Protein AF-A0A2D6UUM7-F1 (afdb_monomer_lite)

Structure (mmCIF, N/CA/C/O backbone):
data_AF-A0A2D6UUM7-F1
#
_entry.id   AF-A0A2D6UUM7-F1
#
loop_
_atom_site.group_PDB
_atom_site.id
_atom_site.type_symbol
_atom_site.label_atom_id
_atom_site.label_alt_id
_atom_site.label_comp_id
_atom_site.label_asym_id
_atom_site.label_entity_id
_atom_site.label_seq_id
_atom_site.pdbx_PDB_ins_code
_atom_site.Cartn_x
_atom_site.Cartn_y
_atom_site.Cartn_z
_atom_site.occupancy
_atom_site.B_iso_or_equiv
_atom_site.auth_seq_id
_atom_site.auth_comp_id
_atom_site.auth_asym_id
_atom_site.auth_atom_id
_atom_site.pdbx_PDB_model_num
ATOM 1 N N . MET A 1 1 ? 20.201 -18.602 -56.088 1.00 81.69 1 MET A N 1
ATOM 2 C CA . MET A 1 1 ? 20.843 -19.729 -55.383 1.00 81.69 1 MET A CA 1
ATOM 3 C C . MET A 1 1 ? 19.901 -20.112 -54.271 1.00 81.69 1 MET A C 1
ATOM 5 O O . MET A 1 1 ? 19.501 -19.220 -53.538 1.00 81.69 1 MET A O 1
ATOM 9 N N . GLU A 1 2 ? 19.516 -21.376 -54.200 1.00 86.25 2 GLU A N 1
ATOM 10 C CA . GLU A 1 2 ? 18.658 -21.884 -53.129 1.00 86.25 2 GLU A CA 1
ATOM 11 C C . GLU A 1 2 ? 19.538 -22.550 -52.071 1.00 86.25 2 GLU A C 1
ATOM 13 O O . GLU A 1 2 ? 20.510 -23.232 -52.410 1.00 86.25 2 GLU A O 1
ATOM 18 N N . PHE A 1 3 ? 19.230 -22.302 -50.801 1.00 87.19 3 PHE A N 1
ATOM 19 C CA . PHE A 1 3 ? 19.932 -22.890 -49.665 1.00 87.19 3 PHE A CA 1
ATOM 20 C C . PHE A 1 3 ? 19.052 -24.010 -49.100 1.00 87.19 3 PHE A C 1
ATOM 22 O O . PHE A 1 3 ? 17.996 -23.703 -48.555 1.00 87.19 3 PHE A O 1
ATOM 29 N N . PRO A 1 4 ? 19.431 -25.290 -49.264 1.00 86.88 4 PRO A N 1
ATOM 30 C CA . PRO A 1 4 ? 18.661 -26.394 -48.708 1.00 86.88 4 PRO A CA 1
ATOM 31 C C . PRO A 1 4 ? 18.831 -26.471 -47.189 1.00 86.88 4 PRO A C 1
ATOM 33 O O . PRO A 1 4 ? 19.855 -26.043 -46.647 1.00 86.88 4 PRO A O 1
ATOM 36 N N . ASP A 1 5 ? 17.865 -27.098 -46.523 1.00 84.69 5 ASP A N 1
ATOM 37 C CA . ASP A 1 5 ? 17.985 -27.433 -45.108 1.00 84.69 5 ASP A CA 1
ATOM 38 C C . ASP A 1 5 ? 19.167 -28.383 -44.860 1.00 84.69 5 ASP A C 1
ATOM 40 O O . ASP A 1 5 ? 19.434 -29.314 -45.626 1.00 84.69 5 ASP A O 1
ATOM 44 N N . GLY A 1 6 ? 19.868 -28.171 -43.746 1.00 85.31 6 GLY A N 1
ATOM 45 C CA . GLY A 1 6 ? 20.999 -28.997 -43.329 1.00 85.31 6 GLY A CA 1
ATOM 46 C C . GLY A 1 6 ? 22.360 -28.398 -43.687 1.00 85.31 6 GLY A C 1
ATOM 47 O O . GLY A 1 6 ? 22.589 -27.199 -43.549 1.00 85.31 6 GLY A O 1
ATOM 48 N N . VAL A 1 7 ? 23.318 -29.254 -44.056 1.00 85.06 7 VAL A N 1
ATOM 49 C CA . VAL A 1 7 ? 24.721 -28.854 -44.251 1.00 85.06 7 VAL A CA 1
ATOM 50 C C . VAL A 1 7 ? 25.008 -28.620 -45.733 1.00 85.06 7 VAL A C 1
ATOM 52 O O . VAL A 1 7 ? 25.018 -29.561 -46.524 1.00 85.06 7 VAL A O 1
ATOM 55 N N . LEU A 1 8 ? 25.312 -27.371 -46.097 1.00 86.44 8 LEU A N 1
ATOM 56 C CA . LEU A 1 8 ? 25.713 -26.982 -47.450 1.00 86.44 8 LEU A CA 1
ATOM 57 C C . LEU A 1 8 ? 27.231 -26.769 -47.544 1.00 86.44 8 LEU A C 1
ATOM 59 O O . LEU A 1 8 ? 27.792 -25.883 -46.902 1.00 86.44 8 LEU A O 1
ATOM 63 N N . GLY A 1 9 ? 27.896 -27.543 -48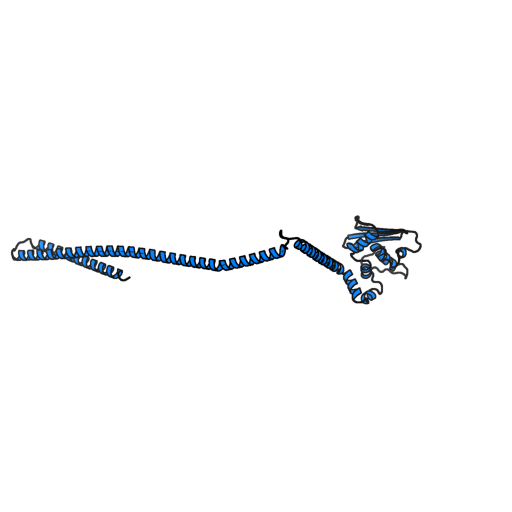.403 1.00 87.94 9 GLY A N 1
ATOM 64 C CA . GLY A 1 9 ? 29.301 -27.334 -48.754 1.00 87.94 9 GLY A CA 1
ATOM 65 C C . GLY A 1 9 ? 29.454 -26.488 -50.019 1.00 87.94 9 GLY A C 1
ATOM 66 O O . GLY A 1 9 ? 29.039 -26.911 -51.094 1.00 87.94 9 GLY A O 1
ATOM 67 N N . ILE A 1 10 ? 30.098 -25.322 -49.918 1.00 84.81 10 ILE A N 1
ATOM 68 C CA . ILE A 1 10 ? 30.418 -24.467 -51.074 1.00 84.81 10 ILE A CA 1
ATOM 69 C C . ILE A 1 10 ? 31.898 -24.645 -51.431 1.00 84.81 10 ILE A C 1
ATOM 71 O O . ILE A 1 10 ? 32.783 -24.161 -50.722 1.00 84.81 10 ILE A O 1
ATOM 75 N N . VAL A 1 11 ? 32.179 -25.334 -52.539 1.00 86.81 11 VAL A N 1
ATOM 76 C CA . VAL A 1 11 ? 33.541 -25.703 -52.963 1.00 86.81 11 VAL A CA 1
ATOM 77 C C . VAL A 1 11 ? 33.912 -24.999 -54.267 1.00 86.81 11 VAL A C 1
ATOM 79 O O . VAL A 1 11 ? 33.101 -24.860 -55.175 1.00 86.81 11 VAL A O 1
ATOM 82 N N . GLY A 1 12 ? 35.157 -24.539 -54.364 1.00 86.06 12 GLY A N 1
ATOM 83 C CA . GLY A 1 12 ? 35.688 -23.873 -55.552 1.00 86.06 12 GLY A CA 1
ATOM 84 C C . GLY A 1 12 ? 37.096 -23.342 -55.308 1.00 86.06 12 GLY A C 1
ATOM 85 O O . GLY A 1 12 ? 37.562 -23.314 -54.168 1.00 86.06 12 GLY A O 1
ATOM 86 N N . HIS A 1 13 ? 37.769 -22.874 -56.355 1.00 88.25 13 HIS A N 1
ATOM 87 C CA . HIS A 1 13 ? 39.112 -22.297 -56.250 1.00 88.25 13 HIS A CA 1
ATOM 88 C C . HIS A 1 13 ? 39.131 -21.026 -55.379 1.00 88.25 13 HIS A C 1
ATOM 90 O O . HIS A 1 13 ? 38.103 -20.370 -55.160 1.00 88.25 13 HIS A O 1
ATOM 96 N N . ASN A 1 14 ? 40.298 -20.668 -54.841 1.00 83.00 14 ASN A N 1
ATOM 97 C CA . ASN A 1 14 ? 40.477 -19.364 -54.199 1.00 83.00 14 ASN A CA 1
ATOM 98 C C . ASN A 1 14 ? 40.202 -18.256 -55.224 1.00 83.00 14 ASN A C 1
ATOM 100 O O . ASN A 1 14 ? 40.603 -18.369 -56.376 1.00 83.00 14 ASN A O 1
ATOM 104 N N . GLY A 1 15 ? 39.456 -17.225 -54.822 1.00 76.75 15 GLY A N 1
ATOM 105 C CA . GLY A 1 15 ? 39.008 -16.170 -55.738 1.00 76.75 15 GLY A CA 1
ATOM 106 C C . GLY A 1 15 ? 37.733 -16.484 -56.534 1.00 76.75 15 GLY A C 1
ATOM 107 O O . GLY A 1 15 ? 37.213 -15.589 -57.182 1.00 76.75 15 GLY A O 1
ATOM 108 N N . ALA A 1 16 ? 37.150 -17.686 -56.427 1.00 83.06 16 ALA A N 1
ATOM 109 C CA . ALA A 1 16 ? 35.894 -18.036 -57.113 1.00 83.06 16 ALA A CA 1
ATOM 110 C C . ALA A 1 16 ? 34.624 -17.357 -56.540 1.00 83.06 16 ALA A C 1
ATOM 112 O O . ALA A 1 16 ? 33.515 -17.756 -56.873 1.00 83.06 16 ALA A O 1
ATOM 113 N N . GLY A 1 17 ? 34.761 -16.383 -55.632 1.00 80.56 17 GLY A N 1
ATOM 114 C CA . GLY A 1 17 ? 33.626 -15.638 -55.066 1.00 80.56 17 GLY A CA 1
ATOM 115 C C . GLY A 1 17 ? 32.922 -16.276 -53.860 1.00 80.56 17 GLY A C 1
ATOM 116 O O . GLY A 1 17 ? 31.913 -15.749 -53.409 1.00 80.56 17 GLY A O 1
ATOM 117 N N . LYS A 1 18 ? 33.448 -17.365 -53.280 1.00 84.31 18 LYS A N 1
ATOM 118 C CA . LYS A 1 18 ? 32.838 -18.034 -52.105 1.00 84.31 18 LYS A CA 1
ATOM 119 C C . LYS A 1 18 ? 32.650 -17.096 -50.904 1.00 84.31 18 LYS A C 1
ATOM 121 O O . LYS A 1 18 ? 31.578 -17.050 -50.317 1.00 84.31 18 LYS A O 1
ATOM 126 N N . SER A 1 19 ? 33.685 -16.327 -50.559 1.00 78.69 19 SER A N 1
ATOM 127 C CA . SER A 1 19 ? 33.598 -15.324 -49.490 1.00 78.69 19 SER A CA 1
ATOM 128 C C . SER A 1 19 ? 32.717 -14.143 -49.898 1.00 78.69 19 SER A C 1
ATOM 130 O O . SER A 1 19 ? 31.960 -13.642 -49.077 1.00 78.69 19 SER A O 1
ATOM 132 N N . SER A 1 20 ? 32.758 -13.751 -51.175 1.00 82.06 20 SER A N 1
ATOM 133 C CA . SER A 1 20 ? 31.941 -12.664 -51.724 1.00 82.06 20 SER A CA 1
ATOM 134 C C . SER A 1 20 ? 30.444 -12.971 -51.662 1.00 82.06 20 SER A C 1
ATOM 136 O O . SER A 1 20 ? 29.655 -12.071 -51.408 1.00 82.06 20 SER A O 1
ATOM 138 N N . LEU A 1 21 ? 30.043 -14.238 -51.822 1.00 84.94 21 LEU A N 1
ATOM 139 C CA . LEU A 1 21 ? 28.658 -14.676 -51.627 1.00 84.94 21 LEU A CA 1
ATOM 140 C C . LEU A 1 21 ? 28.179 -14.398 -50.194 1.00 84.94 21 LEU A C 1
ATOM 142 O O . LEU A 1 21 ? 27.096 -13.855 -49.998 1.00 84.94 21 LEU A O 1
ATOM 146 N N . LEU A 1 22 ? 28.994 -14.744 -49.196 1.00 81.94 22 LEU A N 1
ATOM 147 C CA . LEU A 1 22 ? 28.667 -14.514 -47.788 1.00 81.94 22 LEU A CA 1
ATOM 148 C C . LEU A 1 22 ? 28.643 -13.016 -47.445 1.00 81.94 22 LEU A C 1
ATOM 150 O O . LEU A 1 22 ? 27.749 -12.544 -46.743 1.00 81.94 22 LEU A O 1
ATOM 154 N N . GLU A 1 23 ? 29.587 -12.254 -47.994 1.00 80.94 23 GLU A N 1
ATOM 155 C CA . GLU A 1 23 ? 29.635 -10.796 -47.851 1.00 80.94 23 GLU A CA 1
ATOM 156 C C . GLU A 1 23 ? 28.427 -10.113 -48.518 1.00 80.94 23 GLU A C 1
ATOM 158 O O . GLU A 1 23 ? 27.897 -9.149 -47.966 1.00 80.94 23 GLU A O 1
ATOM 163 N N . ALA A 1 24 ? 27.923 -10.641 -49.638 1.00 86.88 24 ALA A N 1
ATOM 164 C CA . ALA A 1 24 ? 26.720 -10.137 -50.301 1.00 86.88 24 ALA A CA 1
ATOM 165 C C . ALA A 1 24 ? 25.461 -10.296 -49.432 1.00 86.88 24 ALA A C 1
ATOM 167 O O . ALA A 1 24 ? 24.640 -9.378 -49.378 1.00 86.88 24 ALA A O 1
ATOM 168 N N . VAL A 1 25 ? 25.328 -11.414 -48.704 1.00 89.00 25 VAL A N 1
ATOM 169 C CA . VAL A 1 25 ? 24.227 -11.625 -47.742 1.00 89.00 25 VAL A CA 1
ATOM 170 C C . VAL A 1 25 ? 24.293 -10.588 -46.619 1.00 89.00 25 VAL A C 1
ATOM 172 O O . VAL A 1 25 ? 23.302 -9.918 -46.325 1.00 89.00 25 VAL A O 1
ATOM 175 N N . ALA A 1 26 ? 25.473 -10.404 -46.022 1.00 86.62 26 ALA A N 1
ATOM 176 C CA . ALA A 1 26 ? 25.662 -9.424 -44.957 1.00 86.62 26 ALA A CA 1
ATOM 177 C C . ALA A 1 26 ? 25.402 -7.985 -45.434 1.00 86.62 26 ALA A C 1
ATOM 179 O O . ALA A 1 26 ? 24.780 -7.194 -44.722 1.00 86.62 26 ALA A O 1
ATOM 180 N N . TRP A 1 27 ? 25.834 -7.655 -46.655 1.00 88.75 27 TRP A N 1
ATOM 181 C CA . TRP A 1 27 ? 25.589 -6.359 -47.281 1.00 88.75 27 TRP A CA 1
ATOM 182 C C . TRP A 1 27 ? 24.111 -6.107 -47.562 1.00 88.75 27 TRP A C 1
ATOM 184 O O . TRP A 1 27 ? 23.634 -4.997 -47.328 1.00 88.75 27 TRP A O 1
ATOM 194 N N . ALA A 1 28 ? 23.363 -7.110 -48.016 1.00 91.56 28 ALA A N 1
ATOM 195 C CA . ALA A 1 28 ? 21.928 -6.958 -48.211 1.00 91.56 28 ALA A CA 1
ATOM 196 C C . ALA A 1 28 ? 21.239 -6.580 -46.886 1.00 91.56 28 ALA A C 1
ATOM 198 O O . ALA A 1 28 ? 20.529 -5.572 -46.831 1.00 91.56 28 ALA A O 1
ATOM 199 N N . LEU A 1 29 ? 21.552 -7.300 -45.803 1.00 91.44 29 LEU A N 1
ATOM 200 C CA . LEU A 1 29 ? 20.983 -7.076 -44.470 1.00 91.44 29 LEU A CA 1
ATOM 201 C C . LEU A 1 29 ? 21.379 -5.716 -43.865 1.00 91.44 29 LEU A C 1
ATOM 203 O O . LEU A 1 29 ? 20.508 -4.938 -43.485 1.00 91.44 29 LEU A O 1
ATOM 207 N N . TYR A 1 30 ? 22.675 -5.397 -43.811 1.00 88.81 30 TYR A N 1
ATOM 208 C CA . TYR A 1 30 ? 23.185 -4.261 -43.025 1.00 88.81 30 TYR A CA 1
ATOM 209 C C . TYR A 1 30 ? 23.720 -3.087 -43.851 1.00 88.81 30 TYR A C 1
ATOM 211 O O . TYR A 1 30 ? 23.912 -1.998 -43.315 1.00 88.81 30 TYR A O 1
ATOM 219 N N . GLY A 1 31 ? 23.958 -3.260 -45.151 1.00 85.88 31 GLY A N 1
ATOM 220 C CA . GLY A 1 31 ? 24.490 -2.213 -46.024 1.00 85.88 31 GLY A CA 1
ATOM 221 C C . GLY A 1 31 ? 25.978 -1.929 -45.815 1.00 85.88 31 GLY A C 1
ATOM 222 O O . GLY A 1 31 ? 26.771 -2.828 -45.552 1.00 85.88 31 GLY A O 1
ATOM 223 N N . THR A 1 32 ? 26.380 -0.663 -45.959 1.00 73.81 32 THR A N 1
ATOM 224 C CA . THR A 1 32 ? 27.786 -0.214 -45.926 1.00 73.81 32 THR A CA 1
ATOM 225 C C . THR A 1 32 ? 28.601 -0.672 -44.707 1.00 73.81 32 THR A C 1
ATOM 227 O O . THR A 1 32 ? 29.761 -1.026 -44.908 1.00 73.81 32 THR A O 1
ATOM 230 N N . PRO A 1 33 ? 28.053 -0.735 -43.473 1.00 66.19 33 PRO A N 1
ATOM 231 C CA . PRO A 1 33 ? 28.760 -1.307 -42.324 1.00 66.19 33 PRO A CA 1
ATOM 232 C C . PRO A 1 33 ? 29.264 -2.739 -42.542 1.00 66.19 33 PRO A C 1
ATOM 234 O O . PRO A 1 33 ? 30.240 -3.131 -41.907 1.00 66.19 33 PRO A O 1
ATOM 237 N N . ALA A 1 34 ? 28.633 -3.499 -43.446 1.00 58.00 34 ALA A N 1
ATOM 238 C CA . ALA A 1 34 ? 29.003 -4.873 -43.751 1.00 58.00 34 ALA A CA 1
ATOM 239 C C . ALA A 1 34 ? 30.180 -5.032 -44.724 1.00 58.00 34 ALA A C 1
ATOM 241 O O . ALA A 1 34 ? 30.658 -6.144 -44.942 1.00 58.00 34 ALA A O 1
ATOM 242 N N . VAL A 1 35 ? 30.674 -3.935 -45.304 1.00 60.44 35 VAL A N 1
ATOM 243 C CA . VAL A 1 35 ? 31.736 -3.963 -46.315 1.00 60.44 35 VAL A CA 1
ATOM 244 C C . VAL A 1 35 ? 33.025 -3.388 -45.724 1.00 60.44 35 VAL A C 1
ATOM 246 O O . VAL A 1 35 ? 33.030 -2.305 -45.144 1.00 60.44 35 VAL A O 1
ATOM 249 N N . ARG A 1 36 ? 34.145 -4.114 -45.852 1.00 54.06 36 ARG A N 1
ATOM 250 C CA . ARG A 1 36 ? 35.442 -3.743 -45.232 1.00 54.06 36 ARG A CA 1
ATOM 251 C C . ARG A 1 36 ? 36.068 -2.469 -45.818 1.00 54.06 36 ARG A C 1
ATOM 253 O O . ARG A 1 36 ? 36.884 -1.832 -45.161 1.00 54.06 36 ARG A O 1
ATOM 260 N N . THR A 1 37 ? 35.681 -2.108 -47.033 1.00 48.81 37 THR A N 1
ATOM 261 C CA . THR A 1 37 ? 36.036 -0.897 -47.788 1.00 48.81 37 THR A CA 1
ATOM 262 C C . THR A 1 37 ? 34.789 -0.485 -48.575 1.00 48.81 37 THR A C 1
ATOM 264 O O . THR A 1 37 ? 33.922 -1.329 -48.746 1.00 48.81 37 THR A O 1
ATOM 267 N N . ARG A 1 38 ? 34.643 0.789 -48.975 1.00 52.47 38 ARG A N 1
ATOM 268 C CA . ARG A 1 38 ? 33.431 1.404 -49.587 1.00 52.47 38 ARG A CA 1
ATOM 269 C C . ARG A 1 38 ? 32.563 0.434 -50.412 1.00 52.47 38 ARG A C 1
ATOM 271 O O . ARG A 1 38 ? 33.104 -0.438 -51.076 1.00 52.47 38 ARG A O 1
ATOM 278 N N . ALA A 1 39 ? 31.243 0.659 -50.440 1.00 51.81 39 ALA A N 1
ATOM 279 C CA . ALA A 1 39 ? 30.215 -0.154 -51.125 1.00 51.81 39 ALA A CA 1
ATOM 280 C C . ALA A 1 39 ? 30.575 -0.676 -52.543 1.00 51.81 39 ALA A C 1
ATOM 282 O O . ALA A 1 39 ? 30.030 -1.686 -52.978 1.00 51.81 39 ALA A O 1
ATOM 283 N N . GLU A 1 40 ? 31.539 -0.051 -53.218 1.00 53.75 40 GLU A N 1
ATOM 284 C CA . GLU A 1 40 ? 32.262 -0.542 -54.399 1.00 53.75 40 GLU A CA 1
ATOM 285 C C . GLU A 1 40 ? 32.823 -1.975 -54.279 1.00 53.75 40 GLU A C 1
ATOM 287 O O . GLU A 1 40 ? 32.905 -2.655 -55.291 1.00 53.75 40 GLU A O 1
ATOM 292 N N . ALA A 1 41 ? 33.183 -2.472 -53.087 1.00 57.44 41 ALA A N 1
ATOM 293 C CA . ALA A 1 41 ? 33.804 -3.797 -52.943 1.00 57.44 41 ALA A CA 1
ATOM 294 C C . ALA A 1 41 ? 32.833 -4.985 -53.113 1.00 57.44 41 ALA A C 1
ATOM 296 O O . ALA A 1 41 ? 33.287 -6.107 -53.322 1.00 57.44 41 ALA A O 1
ATOM 297 N N . VAL A 1 42 ? 31.51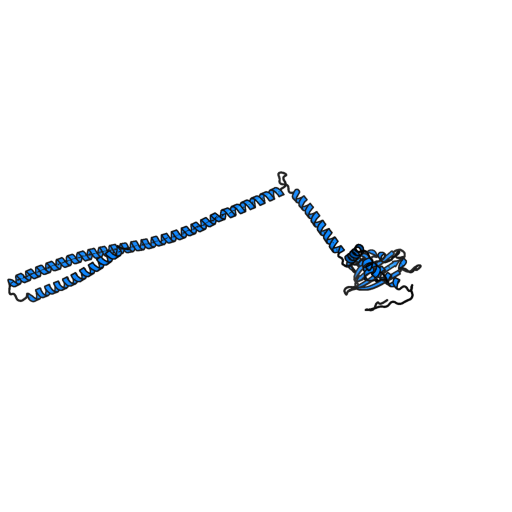5 -4.754 -53.034 1.00 65.88 42 VAL A N 1
ATOM 298 C CA . VAL A 1 42 ? 30.493 -5.778 -53.342 1.00 65.88 42 VAL A CA 1
ATOM 299 C C . VAL A 1 42 ? 30.183 -5.806 -54.843 1.00 65.88 42 VAL A C 1
ATOM 301 O O . VAL A 1 42 ? 29.830 -6.852 -55.386 1.00 65.88 42 VAL A O 1
ATOM 304 N N . ALA A 1 43 ? 30.347 -4.674 -55.534 1.00 67.38 43 ALA A N 1
ATOM 305 C CA . ALA A 1 43 ? 30.191 -4.594 -56.978 1.00 67.38 43 ALA A CA 1
ATOM 306 C C . ALA A 1 43 ? 31.438 -5.126 -57.700 1.00 67.38 43 ALA A C 1
ATOM 308 O O . ALA A 1 43 ? 32.573 -4.960 -57.255 1.00 67.38 43 ALA A O 1
ATOM 309 N N . THR A 1 44 ? 31.242 -5.744 -58.864 1.00 73.12 44 THR A N 1
ATOM 310 C CA . THR A 1 44 ? 32.363 -6.096 -59.739 1.00 73.12 44 THR A CA 1
ATOM 311 C C . THR A 1 44 ? 33.019 -4.818 -60.262 1.00 73.12 44 THR A C 1
ATOM 313 O O . THR A 1 44 ? 32.359 -3.977 -60.871 1.00 73.12 44 THR A O 1
ATOM 316 N N . ILE A 1 45 ? 34.326 -4.670 -60.032 1.00 68.19 45 ILE A N 1
ATOM 317 C CA . ILE A 1 45 ? 35.099 -3.507 -60.483 1.00 68.19 45 ILE A CA 1
ATOM 318 C C . ILE A 1 45 ? 34.973 -3.377 -62.009 1.00 68.19 45 ILE A C 1
ATOM 320 O O . ILE A 1 45 ? 35.293 -4.312 -62.739 1.00 68.19 45 ILE A O 1
ATOM 324 N N . GLY A 1 46 ? 34.518 -2.212 -62.482 1.00 64.12 46 GLY A N 1
ATOM 325 C CA . GLY A 1 46 ? 34.342 -1.920 -63.910 1.00 64.12 46 GLY A CA 1
ATOM 326 C C . GLY A 1 46 ? 32.971 -2.286 -64.491 1.00 64.12 46 GLY A C 1
ATOM 327 O O . GLY A 1 46 ? 32.753 -2.054 -65.678 1.00 64.12 46 GLY A O 1
ATOM 328 N N . ALA A 1 47 ? 32.040 -2.816 -63.690 1.00 72.81 47 ALA A N 1
ATOM 329 C CA . ALA A 1 47 ? 30.662 -3.026 -64.127 1.00 72.81 47 ALA A CA 1
ATOM 330 C C . ALA A 1 47 ? 29.878 -1.700 -64.181 1.00 72.81 47 ALA A C 1
ATOM 332 O O . ALA A 1 47 ? 29.905 -0.912 -63.235 1.00 72.81 47 ALA A O 1
ATOM 333 N N . SER A 1 48 ? 29.164 -1.466 -65.286 1.00 69.50 48 SER A N 1
ATOM 334 C CA . SER A 1 48 ? 28.239 -0.333 -65.456 1.00 69.50 48 SER A CA 1
ATOM 335 C C . SER A 1 48 ? 26.839 -0.609 -64.906 1.00 69.50 48 SER A C 1
ATOM 337 O O . SER A 1 48 ? 26.094 0.329 -64.617 1.00 69.50 48 SER A O 1
ATOM 339 N N . ASP A 1 49 ? 26.480 -1.886 -64.778 1.00 81.56 49 ASP A N 1
ATOM 340 C CA . ASP A 1 49 ? 25.143 -2.306 -64.377 1.00 81.56 49 ASP A CA 1
ATOM 341 C C . ASP A 1 49 ? 24.958 -2.240 -62.851 1.00 81.56 49 ASP A C 1
ATOM 343 O O . ASP A 1 49 ? 25.911 -2.457 -62.095 1.00 81.56 49 ASP A O 1
ATOM 347 N N . PRO A 1 50 ? 23.732 -1.969 -62.361 1.00 83.50 50 PRO A N 1
ATOM 348 C CA . PRO A 1 50 ? 23.452 -1.973 -60.931 1.00 83.50 50 PRO A CA 1
ATOM 349 C C . PRO A 1 50 ? 23.738 -3.333 -60.285 1.00 83.50 50 PRO A C 1
ATOM 351 O O . PRO A 1 50 ? 23.272 -4.370 -60.759 1.00 83.50 50 PRO A O 1
ATOM 354 N N . CYS A 1 51 ? 24.420 -3.327 -59.139 1.00 87.50 51 CYS A N 1
ATOM 355 C CA . CYS A 1 51 ? 24.573 -4.524 -58.318 1.00 87.50 51 CYS A CA 1
ATOM 356 C C . CYS A 1 51 ? 23.301 -4.726 -57.486 1.00 87.50 51 CYS A C 1
ATOM 358 O O . CYS A 1 51 ? 22.843 -3.810 -56.802 1.00 87.50 51 CYS A O 1
ATOM 360 N N . ARG A 1 52 ? 22.709 -5.919 -57.554 1.00 90.94 52 ARG A N 1
ATOM 361 C CA . ARG A 1 52 ? 21.458 -6.261 -56.872 1.00 90.94 52 ARG A CA 1
ATOM 362 C C . ARG A 1 52 ? 21.648 -7.530 -56.062 1.00 90.94 52 ARG A C 1
ATOM 364 O O . ARG A 1 52 ? 22.090 -8.542 -56.600 1.00 90.94 52 ARG A O 1
ATOM 371 N N . VAL A 1 53 ? 21.241 -7.488 -54.798 1.00 93.06 53 VAL A N 1
ATOM 372 C CA . VAL A 1 53 ? 21.141 -8.674 -53.945 1.00 93.06 53 VAL A CA 1
ATOM 373 C C . VAL A 1 53 ? 19.715 -8.765 -53.424 1.00 93.06 53 VAL A C 1
ATOM 375 O O . VAL A 1 53 ? 19.218 -7.826 -52.804 1.00 93.06 53 VAL A O 1
ATOM 378 N N . ARG A 1 54 ? 19.066 -9.898 -53.694 1.00 95.31 54 ARG A N 1
ATOM 379 C CA . ARG A 1 54 ? 17.749 -10.246 -53.162 1.00 95.31 54 ARG A CA 1
ATOM 380 C C . ARG A 1 54 ? 17.895 -11.476 -52.277 1.00 95.31 54 ARG A C 1
ATOM 382 O O . ARG A 1 54 ? 18.459 -12.478 -52.715 1.00 95.31 54 ARG A O 1
ATOM 389 N N . LEU A 1 55 ? 17.403 -11.371 -51.052 1.00 94.94 55 LEU A N 1
ATOM 390 C CA . LEU A 1 55 ? 17.334 -12.441 -50.073 1.00 94.94 55 LEU A CA 1
ATOM 391 C C . LEU A 1 55 ? 15.870 -12.766 -49.807 1.00 94.94 55 LEU A C 1
ATOM 393 O O . LEU A 1 55 ? 15.067 -11.863 -49.579 1.00 94.94 55 LEU A O 1
ATOM 397 N N . GLU A 1 56 ? 15.556 -14.050 -49.798 1.00 94.81 56 GLU A N 1
ATOM 398 C CA . GLU A 1 56 ? 14.297 -14.578 -49.286 1.00 94.81 56 GLU A CA 1
ATOM 399 C C . GLU A 1 56 ? 14.661 -15.548 -48.164 1.00 94.81 56 GLU A C 1
ATOM 401 O O . GLU A 1 56 ? 15.530 -16.403 -48.351 1.00 94.81 56 GLU A O 1
ATOM 406 N N . PHE A 1 57 ? 14.112 -15.332 -46.970 1.00 92.56 57 PHE A N 1
ATOM 407 C CA . PHE A 1 57 ? 14.479 -16.090 -45.775 1.00 92.56 57 PHE A CA 1
ATOM 408 C C . PHE A 1 57 ? 13.321 -16.173 -44.786 1.00 92.56 57 PHE A C 1
ATOM 410 O O . PHE A 1 57 ? 12.499 -15.260 -44.701 1.00 92.56 57 PHE A O 1
ATOM 417 N N . ASP A 1 58 ? 13.319 -17.237 -43.989 1.00 90.94 58 ASP A N 1
ATOM 418 C CA . ASP A 1 58 ? 12.355 -17.434 -42.914 1.00 90.94 58 ASP A CA 1
ATOM 419 C C . ASP A 1 58 ? 12.955 -17.041 -41.562 1.00 90.94 58 ASP A C 1
ATOM 421 O O . ASP A 1 58 ? 14.084 -17.407 -41.221 1.00 90.94 58 ASP A O 1
ATOM 425 N N . LEU A 1 59 ? 12.187 -16.307 -40.758 1.00 89.44 59 LEU A N 1
ATOM 426 C CA . LEU A 1 59 ? 12.565 -15.940 -39.398 1.00 89.44 59 LEU A CA 1
ATOM 427 C C . LEU A 1 59 ? 11.349 -16.024 -38.477 1.00 89.44 59 LEU A C 1
ATOM 429 O O . LEU A 1 59 ? 10.337 -15.370 -38.701 1.00 89.44 59 LEU A O 1
ATOM 433 N N . GLY A 1 60 ? 11.443 -16.832 -37.418 1.00 85.88 60 GLY A N 1
ATOM 434 C CA . GLY A 1 60 ? 10.348 -16.978 -36.452 1.00 85.88 60 GLY A CA 1
ATOM 435 C C . GLY A 1 60 ? 9.058 -17.567 -37.042 1.00 85.88 60 GLY A C 1
ATOM 436 O O . GLY A 1 60 ? 7.991 -17.345 -36.481 1.00 85.88 60 GLY A O 1
ATOM 437 N N . GLY A 1 61 ? 9.154 -18.304 -38.155 1.00 88.00 61 GLY A N 1
ATOM 438 C CA . GLY A 1 61 ? 8.005 -18.864 -38.875 1.00 88.00 61 GLY A CA 1
ATOM 439 C C . GLY A 1 61 ? 7.352 -17.911 -39.883 1.00 88.00 61 GLY A C 1
ATOM 440 O O . GLY A 1 61 ? 6.336 -18.274 -40.467 1.00 88.00 61 GLY A O 1
ATOM 441 N N . GLU A 1 62 ? 7.913 -16.719 -40.098 1.00 91.81 62 GLU A N 1
ATOM 442 C CA . GLU A 1 62 ? 7.450 -15.761 -41.106 1.00 91.81 62 GLU A CA 1
ATOM 443 C C . GLU A 1 62 ? 8.461 -15.644 -42.256 1.00 91.81 62 GLU A C 1
ATOM 445 O O . GLU A 1 62 ? 9.670 -15.628 -42.016 1.00 91.81 62 GLU A O 1
ATOM 450 N N . ALA A 1 63 ? 7.958 -15.515 -43.488 1.00 94.00 63 ALA A N 1
ATOM 451 C CA . ALA A 1 63 ? 8.770 -15.365 -44.694 1.00 94.00 63 ALA A CA 1
ATOM 452 C C . ALA A 1 63 ? 9.032 -13.886 -45.013 1.00 94.00 63 ALA A C 1
ATOM 454 O O . ALA A 1 63 ? 8.101 -13.079 -45.135 1.00 94.00 63 ALA A O 1
ATOM 455 N N . PHE A 1 64 ? 10.303 -13.543 -45.205 1.00 96.56 64 PHE A N 1
ATOM 456 C CA . PHE A 1 64 ? 10.765 -12.195 -45.512 1.00 96.56 64 PHE A CA 1
ATOM 457 C C . PHE A 1 64 ? 11.438 -12.137 -46.878 1.00 96.56 64 PHE A C 1
ATOM 459 O O . PHE A 1 64 ? 12.166 -13.048 -47.274 1.00 96.56 64 PHE A O 1
ATOM 466 N N . ARG A 1 65 ? 11.254 -11.010 -47.568 1.00 97.38 65 ARG A N 1
ATOM 467 C CA . ARG A 1 65 ? 12.001 -10.641 -48.770 1.00 97.38 65 ARG A CA 1
ATOM 468 C C . ARG A 1 65 ? 12.737 -9.340 -48.509 1.00 97.38 65 ARG A C 1
ATOM 470 O O . ARG A 1 65 ? 12.116 -8.327 -48.205 1.00 97.38 65 ARG A O 1
ATOM 477 N N . LEU A 1 66 ? 14.052 -9.353 -48.682 1.00 97.25 66 LEU A N 1
ATOM 478 C CA . LEU A 1 66 ? 14.877 -8.154 -48.653 1.00 97.25 66 LEU A CA 1
ATOM 479 C C . LEU A 1 66 ? 15.573 -7.988 -49.995 1.00 97.25 66 LEU A C 1
ATOM 481 O O . LEU A 1 66 ? 16.213 -8.911 -50.494 1.00 97.25 66 LEU A O 1
ATOM 485 N N . GLU A 1 67 ? 15.510 -6.792 -50.561 1.00 96.38 67 GLU A N 1
ATOM 486 C CA . GLU A 1 67 ? 16.235 -6.452 -51.776 1.00 96.38 67 GLU A CA 1
ATOM 487 C C . GLU A 1 67 ? 17.033 -5.171 -51.581 1.00 96.38 67 GLU A C 1
ATOM 489 O O . GLU A 1 67 ? 16.500 -4.162 -51.131 1.00 96.38 67 GLU A O 1
ATOM 494 N N . ARG A 1 68 ? 18.318 -5.200 -51.944 1.00 94.56 68 ARG A N 1
ATOM 495 C CA . ARG A 1 68 ? 19.194 -4.026 -51.942 1.00 94.56 68 ARG A CA 1
ATOM 496 C C . ARG A 1 68 ? 19.833 -3.858 -53.315 1.00 94.56 68 ARG A C 1
ATOM 498 O O . ARG A 1 68 ? 20.384 -4.808 -53.877 1.00 94.56 68 ARG A O 1
ATOM 505 N N . VAL A 1 69 ? 19.766 -2.641 -53.851 1.00 92.44 69 VAL A N 1
ATOM 506 C CA . VAL A 1 69 ? 20.293 -2.290 -55.175 1.00 92.44 69 VAL A CA 1
ATOM 507 C C . VAL A 1 69 ? 21.285 -1.143 -55.043 1.00 92.44 69 VAL A C 1
ATOM 509 O O . VAL A 1 69 ? 20.939 -0.047 -54.604 1.00 92.44 69 VAL A O 1
ATOM 512 N N . LEU A 1 70 ? 22.521 -1.389 -55.463 1.00 88.12 70 LEU A N 1
ATOM 513 C CA . LEU A 1 70 ? 23.578 -0.397 -55.581 1.00 88.12 70 LEU A CA 1
ATOM 514 C C . LEU A 1 70 ? 23.630 0.117 -57.021 1.00 88.12 70 LEU A C 1
ATOM 516 O O . LEU A 1 70 ? 23.911 -0.634 -57.955 1.00 88.12 70 LEU A O 1
ATOM 520 N N . LYS A 1 71 ? 23.372 1.412 -57.188 1.00 85.38 71 LYS A N 1
ATOM 521 C CA . LYS A 1 71 ? 23.550 2.166 -58.435 1.00 85.38 71 LYS A CA 1
ATOM 522 C C . LYS A 1 71 ? 24.740 3.125 -58.277 1.00 85.38 71 LYS A C 1
ATOM 524 O O . LYS A 1 71 ? 25.070 3.471 -57.142 1.00 85.38 71 LYS A O 1
ATOM 529 N N . PRO A 1 72 ? 25.334 3.631 -59.375 1.00 77.88 72 PRO A N 1
ATOM 530 C CA . PRO A 1 72 ? 26.500 4.521 -59.311 1.00 77.88 72 PRO A CA 1
ATOM 531 C C . PRO A 1 72 ? 26.346 5.745 -58.392 1.00 77.88 72 PRO A C 1
ATOM 533 O O . PRO A 1 72 ? 27.322 6.194 -57.803 1.00 77.88 72 PRO A O 1
ATOM 536 N N . SER A 1 73 ? 25.129 6.277 -58.247 1.00 78.94 73 SER A N 1
ATOM 537 C CA . SER A 1 73 ? 24.841 7.486 -57.463 1.00 78.94 73 SER A CA 1
ATOM 538 C C . SER A 1 73 ? 23.959 7.261 -56.230 1.00 78.94 73 SER A C 1
ATOM 540 O O . SER A 1 73 ? 23.697 8.210 -55.494 1.00 78.94 73 SER A O 1
ATOM 542 N N . SER A 1 74 ? 23.469 6.041 -55.985 1.00 85.44 74 SER A N 1
ATOM 543 C CA . SER A 1 74 ? 22.494 5.787 -54.915 1.00 85.44 74 SER A CA 1
ATOM 544 C C . SER A 1 74 ? 22.419 4.315 -54.525 1.00 85.44 74 SER A C 1
ATOM 546 O O . SER A 1 74 ? 22.569 3.441 -55.375 1.00 85.44 74 SER A O 1
ATOM 548 N N . THR A 1 75 ? 22.065 4.034 -53.273 1.00 88.50 75 THR A N 1
ATOM 549 C CA . THR A 1 75 ? 21.661 2.690 -52.832 1.00 88.50 75 THR A CA 1
ATOM 550 C C . THR A 1 75 ? 20.192 2.716 -52.429 1.00 88.50 75 THR A C 1
ATOM 552 O O . THR A 1 75 ? 19.803 3.568 -51.633 1.00 88.50 75 THR A O 1
ATOM 555 N N . THR A 1 76 ? 19.391 1.789 -52.947 1.00 93.19 76 THR A N 1
ATOM 556 C CA . THR A 1 76 ? 18.001 1.573 -52.519 1.00 93.19 76 THR A CA 1
ATOM 557 C C . THR A 1 76 ? 17.885 0.236 -51.799 1.00 93.19 76 THR A C 1
ATOM 559 O O . THR A 1 76 ? 18.668 -0.681 -52.062 1.00 93.19 76 THR A O 1
ATOM 562 N N . ALA A 1 77 ? 16.939 0.130 -50.869 1.00 95.94 77 ALA A N 1
ATOM 563 C CA . ALA A 1 77 ? 16.639 -1.118 -50.184 1.00 95.94 77 ALA A CA 1
ATOM 564 C C . ALA A 1 77 ? 15.152 -1.198 -49.840 1.00 95.94 77 ALA A C 1
ATOM 566 O O . ALA A 1 77 ? 14.559 -0.181 -49.488 1.00 95.94 77 ALA A O 1
ATOM 567 N N . GLU A 1 78 ? 14.599 -2.401 -49.892 1.00 97.56 78 GLU A N 1
ATOM 568 C CA . GLU A 1 78 ? 13.225 -2.720 -49.507 1.00 97.56 78 GLU A CA 1
ATOM 569 C C . GLU A 1 78 ? 13.234 -3.995 -48.661 1.00 97.56 78 GLU A C 1
ATOM 571 O O . GLU A 1 78 ? 13.952 -4.950 -48.969 1.00 97.56 78 GLU A O 1
ATOM 576 N N . LEU A 1 79 ? 12.441 -4.005 -47.591 1.00 97.62 79 LEU A N 1
ATOM 577 C CA . LEU A 1 79 ? 12.192 -5.172 -46.751 1.00 97.62 79 LEU A CA 1
ATOM 578 C C . LEU A 1 79 ? 10.686 -5.394 -46.654 1.00 97.62 79 LEU A C 1
ATOM 580 O O . LEU A 1 79 ? 9.957 -4.511 -46.206 1.00 97.62 79 LEU A O 1
ATOM 584 N N . ALA A 1 80 ? 10.244 -6.592 -47.011 1.00 97.06 80 ALA A N 1
ATOM 585 C CA . ALA A 1 80 ? 8.854 -7.009 -46.962 1.00 97.06 80 ALA A CA 1
ATOM 586 C C . ALA A 1 80 ? 8.687 -8.331 -46.204 1.00 97.06 80 ALA A C 1
ATOM 588 O O . ALA A 1 80 ? 9.608 -9.150 -46.136 1.00 97.06 80 ALA A O 1
ATOM 589 N N . ARG A 1 81 ? 7.488 -8.541 -45.666 1.00 96.00 81 ARG A N 1
ATOM 590 C CA . ARG A 1 81 ? 7.017 -9.797 -45.077 1.00 96.00 81 ARG A CA 1
ATOM 591 C C . ARG A 1 81 ? 5.738 -10.208 -45.798 1.00 96.00 81 ARG A C 1
ATOM 593 O O . ARG A 1 81 ? 4.720 -9.530 -45.680 1.00 96.00 81 ARG A O 1
ATOM 600 N N . GLY A 1 82 ? 5.793 -11.292 -46.569 1.00 88.19 82 GLY A N 1
ATOM 601 C CA . GLY A 1 82 ? 4.746 -11.584 -47.555 1.00 88.19 82 GLY A CA 1
ATOM 602 C C . GLY A 1 82 ? 4.546 -10.398 -48.512 1.00 88.19 82 GLY A C 1
ATOM 603 O O . GLY A 1 82 ? 5.507 -9.946 -49.134 1.00 88.19 82 GLY A O 1
ATOM 604 N N . ASP A 1 83 ? 3.321 -9.874 -48.580 1.00 87.44 83 ASP A N 1
ATOM 605 C CA . ASP A 1 83 ? 2.959 -8.702 -49.396 1.00 87.44 83 ASP A CA 1
ATOM 606 C C . ASP A 1 83 ? 3.063 -7.358 -48.637 1.00 87.44 83 ASP A C 1
ATOM 608 O O . ASP A 1 83 ? 2.806 -6.296 -49.205 1.00 87.44 83 ASP A O 1
ATOM 612 N N . GLU A 1 84 ? 3.427 -7.375 -47.350 1.00 95.12 84 GLU A N 1
ATOM 613 C CA . GLU A 1 84 ? 3.540 -6.175 -46.514 1.00 95.12 84 GLU A CA 1
ATOM 614 C C . GLU A 1 84 ? 4.953 -5.578 -46.588 1.00 95.12 84 GLU A C 1
ATOM 616 O O . GLU A 1 84 ? 5.927 -6.221 -46.195 1.00 95.12 84 GLU A O 1
ATOM 621 N N . LEU A 1 85 ? 5.071 -4.323 -47.031 1.00 96.38 85 LEU A N 1
ATOM 622 C CA . LEU A 1 85 ? 6.326 -3.566 -46.989 1.00 96.38 85 LEU A CA 1
ATOM 623 C C . LEU A 1 85 ? 6.586 -3.052 -45.563 1.00 96.38 85 LEU A C 1
ATOM 625 O O . LEU A 1 85 ? 5.834 -2.230 -45.042 1.00 96.38 85 LEU A O 1
ATOM 629 N N . LEU A 1 86 ? 7.667 -3.520 -44.938 1.00 96.38 86 LEU A N 1
ATOM 630 C CA . LEU A 1 86 ? 8.031 -3.186 -43.557 1.00 96.38 86 LEU A CA 1
ATOM 631 C C . LEU A 1 86 ? 8.952 -1.968 -43.458 1.00 96.38 86 LEU A C 1
ATOM 633 O O . LEU A 1 86 ? 8.877 -1.214 -42.485 1.00 96.38 86 LEU A O 1
ATOM 637 N N . ALA A 1 87 ? 9.849 -1.801 -44.429 1.00 96.38 87 ALA A N 1
ATOM 638 C CA . ALA A 1 87 ? 10.767 -0.673 -44.504 1.00 96.38 87 ALA A CA 1
ATOM 639 C C . ALA A 1 87 ? 11.235 -0.446 -45.947 1.00 96.38 87 ALA A C 1
ATOM 641 O O . ALA A 1 87 ? 11.464 -1.398 -46.696 1.00 96.38 87 ALA A O 1
ATOM 642 N N . GLU A 1 88 ? 11.440 0.820 -46.300 1.00 96.25 88 GLU A N 1
ATOM 643 C CA . GLU A 1 88 ? 11.963 1.264 -47.591 1.00 96.25 88 GLU A CA 1
ATOM 644 C C . GLU A 1 88 ? 13.025 2.339 -47.350 1.00 96.25 88 GLU A C 1
ATOM 646 O O . GLU A 1 88 ? 12.843 3.225 -46.515 1.00 96.25 88 GLU A O 1
ATOM 651 N N . GLY A 1 89 ? 14.143 2.244 -48.066 1.00 93.56 89 GLY A N 1
ATOM 652 C CA . GLY A 1 89 ? 15.306 3.110 -47.895 1.00 93.56 89 GLY A CA 1
ATOM 653 C C . GLY A 1 89 ? 16.502 2.377 -47.285 1.00 93.56 89 GLY A C 1
ATOM 654 O O . GLY A 1 89 ? 16.383 1.507 -46.423 1.00 93.56 89 GLY A O 1
ATOM 655 N N . ALA A 1 90 ? 17.706 2.692 -47.773 1.00 90.38 90 ALA A N 1
ATOM 656 C CA . ALA A 1 90 ? 18.916 1.940 -47.432 1.00 90.38 90 ALA A CA 1
ATOM 657 C C . ALA A 1 90 ? 19.290 1.993 -45.941 1.00 90.38 90 ALA A C 1
ATOM 659 O O . ALA A 1 90 ? 19.930 1.051 -45.457 1.00 90.38 90 ALA A O 1
ATOM 660 N N . ARG A 1 91 ? 18.928 3.085 -45.251 1.00 90.38 91 ARG A N 1
ATOM 661 C CA . ARG A 1 91 ? 19.178 3.284 -43.821 1.00 90.38 91 ARG A CA 1
ATOM 662 C C . ARG A 1 91 ? 18.046 2.693 -42.992 1.00 90.38 91 ARG A C 1
ATOM 664 O O . ARG A 1 91 ? 18.312 1.918 -42.089 1.00 90.38 91 ARG A O 1
ATOM 671 N N . GLU A 1 92 ? 16.810 2.992 -43.356 1.00 94.06 92 GLU A N 1
ATOM 672 C CA . GLU A 1 92 ? 15.588 2.537 -42.699 1.00 94.06 92 GLU A CA 1
ATOM 673 C C . GLU A 1 92 ? 15.528 1.008 -42.650 1.00 94.06 92 GLU A C 1
ATOM 675 O O . GLU A 1 92 ? 15.251 0.434 -41.601 1.00 94.06 92 GLU A O 1
ATOM 680 N N . VAL A 1 93 ? 15.872 0.340 -43.757 1.00 95.44 93 VAL A N 1
ATOM 681 C CA . VAL A 1 93 ? 15.974 -1.124 -43.806 1.00 95.44 93 VAL A CA 1
ATOM 682 C C . VAL A 1 93 ? 17.096 -1.636 -42.899 1.00 95.44 93 VAL A C 1
ATOM 684 O O . VAL A 1 93 ? 16.889 -2.612 -42.183 1.00 95.44 93 VAL A O 1
ATOM 687 N N . ALA A 1 94 ? 18.267 -0.990 -42.884 1.00 91.31 94 ALA A N 1
ATOM 688 C CA . ALA A 1 94 ? 19.380 -1.415 -42.028 1.00 91.31 94 ALA A CA 1
ATOM 689 C C . ALA A 1 94 ? 19.048 -1.257 -40.532 1.00 91.31 94 ALA A C 1
ATOM 691 O O . ALA A 1 94 ? 19.294 -2.178 -39.752 1.00 91.31 94 ALA A O 1
ATOM 692 N N . ASP A 1 95 ? 18.437 -0.133 -40.153 1.00 91.19 95 ASP A N 1
ATOM 693 C CA . ASP A 1 95 ? 17.996 0.154 -38.787 1.00 91.19 95 ASP A CA 1
ATOM 694 C C . ASP A 1 95 ? 16.877 -0.823 -38.378 1.00 91.19 95 ASP A C 1
ATOM 696 O O . ASP A 1 95 ? 16.931 -1.416 -37.302 1.00 91.19 95 ASP A O 1
ATOM 700 N N . TYR A 1 96 ? 15.912 -1.108 -39.263 1.00 94.19 96 TYR A N 1
ATOM 701 C CA . TYR A 1 96 ? 14.865 -2.104 -39.003 1.00 94.19 96 TYR A CA 1
ATOM 702 C C . TYR A 1 96 ? 15.450 -3.502 -38.771 1.00 94.19 96 TYR A C 1
ATOM 704 O O . TYR A 1 96 ? 15.071 -4.192 -37.817 1.00 94.19 96 TYR A O 1
ATOM 712 N N . VAL A 1 97 ? 16.391 -3.929 -39.619 1.00 92.69 97 VAL A N 1
ATOM 713 C CA . VAL A 1 97 ? 17.068 -5.224 -39.474 1.00 92.69 97 VAL A CA 1
ATOM 714 C C . VAL A 1 97 ? 17.809 -5.293 -38.136 1.00 92.69 97 VAL A C 1
ATOM 716 O O . VAL A 1 97 ? 17.641 -6.263 -37.388 1.00 92.69 97 VAL A O 1
ATOM 719 N N . ALA A 1 98 ? 18.578 -4.253 -37.809 1.00 87.44 98 ALA A N 1
ATOM 720 C CA . ALA A 1 98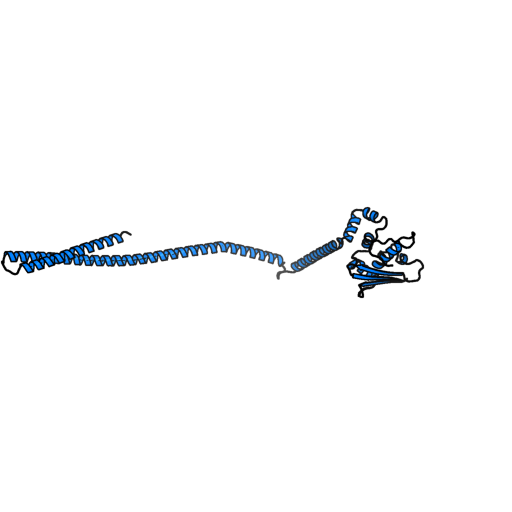 ? 19.414 -4.204 -36.615 1.00 87.44 98 ALA A CA 1
ATOM 721 C C . ALA A 1 98 ? 18.616 -4.077 -35.310 1.00 87.44 98 ALA A C 1
ATOM 723 O O . ALA A 1 98 ? 18.997 -4.692 -34.318 1.00 87.44 98 ALA A O 1
ATOM 724 N N . GLU A 1 99 ? 17.515 -3.323 -35.296 1.00 86.12 99 GLU A N 1
ATOM 725 C CA . GLU A 1 99 ? 16.784 -2.974 -34.070 1.00 86.12 99 GLU A CA 1
ATOM 726 C C . GLU A 1 99 ? 15.514 -3.795 -33.844 1.00 86.12 99 GLU A C 1
ATOM 728 O O . GLU A 1 99 ? 15.067 -3.930 -32.703 1.00 86.12 99 GLU A O 1
ATOM 733 N N . ARG A 1 100 ? 14.897 -4.330 -34.907 1.00 87.81 100 ARG A N 1
ATOM 734 C CA . ARG A 1 100 ? 13.575 -4.973 -34.817 1.00 87.81 100 ARG A CA 1
ATOM 735 C C . ARG A 1 100 ? 13.573 -6.421 -35.269 1.00 87.81 100 ARG A C 1
ATOM 737 O O . ARG A 1 100 ? 13.053 -7.251 -34.524 1.00 87.81 100 ARG A O 1
ATOM 744 N N . LEU A 1 101 ? 14.151 -6.706 -36.439 1.00 90.50 101 LEU A N 1
ATOM 745 C CA . LEU A 1 101 ? 14.082 -8.030 -37.061 1.00 90.50 101 LEU A CA 1
ATOM 746 C C . LEU A 1 101 ? 15.068 -9.014 -36.422 1.00 90.50 101 LEU A C 1
ATOM 748 O O . LEU A 1 101 ? 14.663 -9.941 -35.727 1.00 90.50 101 LEU A O 1
ATOM 752 N N . LEU A 1 102 ? 16.371 -8.786 -36.612 1.00 86.62 102 LEU A N 1
ATOM 753 C CA . LEU A 1 102 ? 17.426 -9.638 -36.057 1.00 86.62 102 LEU A CA 1
ATOM 754 C C . LEU A 1 102 ? 17.831 -9.185 -34.656 1.00 86.62 102 LEU A C 1
ATOM 756 O O . LEU A 1 102 ? 18.287 -10.002 -33.852 1.00 86.62 102 LEU A O 1
ATOM 760 N N . ARG A 1 103 ? 17.621 -7.894 -34.342 1.00 82.50 103 ARG A N 1
ATOM 761 C CA . ARG A 1 103 ? 17.966 -7.299 -33.040 1.00 82.50 103 ARG A CA 1
ATOM 762 C C . ARG A 1 103 ? 19.424 -7.596 -32.659 1.00 82.50 103 ARG A C 1
ATOM 764 O O . ARG A 1 103 ? 19.721 -8.028 -31.538 1.00 82.50 103 ARG A O 1
ATOM 771 N N . MET A 1 104 ? 20.291 -7.457 -33.656 1.00 77.75 104 MET A N 1
ATOM 772 C CA . MET A 1 104 ? 21.733 -7.656 -33.622 1.00 77.75 104 MET A CA 1
ATOM 773 C C . MET A 1 104 ? 22.341 -6.643 -34.584 1.00 77.75 104 MET A C 1
ATOM 775 O O . MET A 1 104 ? 21.882 -6.532 -35.723 1.00 77.75 104 MET A O 1
ATOM 779 N N . ASP A 1 105 ? 23.374 -5.926 -34.149 1.00 78.88 105 ASP A N 1
ATOM 780 C CA . ASP A 1 105 ? 24.156 -5.093 -35.058 1.00 78.88 105 ASP A CA 1
ATOM 781 C C . ASP A 1 105 ? 24.983 -5.960 -36.025 1.00 78.88 105 ASP A C 1
ATOM 783 O O . ASP A 1 105 ? 25.138 -7.172 -35.837 1.00 78.88 105 ASP A O 1
ATOM 787 N N . TYR A 1 106 ? 25.529 -5.336 -37.073 1.00 79.19 106 TYR A N 1
ATOM 788 C CA . TYR A 1 106 ? 26.338 -6.045 -38.065 1.00 79.19 106 TYR A CA 1
ATOM 789 C C . TYR A 1 106 ? 27.499 -6.818 -37.423 1.00 79.19 106 TYR A C 1
ATOM 791 O O . TYR A 1 106 ? 27.755 -7.952 -37.805 1.00 79.19 106 TYR A O 1
ATOM 799 N N . GLN A 1 107 ? 28.194 -6.236 -36.441 1.00 72.19 107 GLN A N 1
ATOM 800 C CA . GLN A 1 107 ? 29.348 -6.882 -35.805 1.00 72.19 107 GLN A CA 1
ATOM 801 C C . GLN A 1 107 ? 28.940 -8.158 -35.059 1.00 72.19 107 GLN A C 1
ATOM 803 O O . GLN A 1 107 ? 29.631 -9.172 -35.141 1.00 72.19 107 GLN A O 1
ATOM 808 N N . THR A 1 108 ? 27.799 -8.121 -34.369 1.00 73.12 108 THR A N 1
ATOM 809 C CA . THR A 1 108 ? 27.232 -9.255 -33.634 1.00 73.12 108 THR A CA 1
ATOM 810 C C . THR A 1 108 ? 26.726 -10.331 -34.584 1.00 73.12 108 THR A C 1
ATOM 812 O O . THR A 1 108 ? 27.053 -11.496 -34.383 1.00 73.12 108 THR A O 1
ATOM 815 N N . PHE A 1 109 ? 25.990 -9.957 -35.636 1.00 79.38 109 PHE A N 1
ATOM 816 C CA . PHE A 1 109 ? 25.560 -10.878 -36.696 1.00 79.38 109 PHE A CA 1
ATOM 817 C C . PHE A 1 109 ? 26.755 -11.537 -37.383 1.00 79.38 109 PHE A C 1
ATOM 819 O O . PHE A 1 109 ? 26.787 -12.747 -37.596 1.00 79.38 109 PHE A O 1
ATOM 826 N N . TYR A 1 110 ? 27.771 -10.736 -37.695 1.00 73.69 110 TYR A N 1
ATOM 827 C CA . TYR A 1 110 ? 28.947 -11.210 -38.393 1.00 73.69 110 TYR A CA 1
ATOM 828 C C . TYR A 1 110 ? 29.739 -12.207 -37.541 1.00 73.69 110 TYR A C 1
ATOM 830 O O . TYR A 1 110 ? 30.087 -13.280 -38.019 1.00 73.69 110 TYR A O 1
ATOM 838 N N . ALA A 1 111 ? 29.956 -11.899 -36.260 1.00 66.69 111 ALA A N 1
ATOM 839 C CA . ALA A 1 111 ? 30.657 -12.784 -35.332 1.00 66.69 111 ALA A CA 1
ATOM 840 C C . ALA A 1 111 ? 29.863 -14.051 -34.958 1.00 66.69 111 ALA A C 1
ATOM 842 O O . ALA A 1 111 ? 30.476 -15.055 -34.598 1.00 66.69 111 ALA A O 1
ATOM 843 N N . SER A 1 112 ? 28.526 -14.013 -35.006 1.00 68.50 112 SER A N 1
ATOM 844 C CA . SER A 1 112 ? 27.676 -15.150 -34.630 1.00 68.50 112 SER A CA 1
ATOM 845 C C . SER A 1 112 ? 27.440 -16.133 -35.776 1.00 68.50 112 SER A C 1
ATOM 847 O O . SER A 1 112 ? 27.374 -17.336 -35.530 1.00 68.50 112 SER A O 1
ATOM 849 N N . ILE A 1 113 ? 27.332 -15.638 -37.013 1.00 69.50 113 ILE A N 1
ATOM 850 C CA . ILE A 1 113 ? 26.960 -16.447 -38.184 1.00 69.50 113 ILE A CA 1
ATOM 851 C C . ILE A 1 113 ? 28.158 -16.721 -39.099 1.00 69.50 113 ILE A C 1
ATOM 853 O O . ILE A 1 113 ? 28.241 -17.800 -39.685 1.00 69.50 113 ILE A O 1
ATOM 857 N N . PHE A 1 114 ? 29.128 -15.806 -39.195 1.00 66.50 114 PHE A N 1
ATOM 858 C CA . PHE A 1 114 ? 30.338 -16.022 -39.988 1.00 66.50 114 PHE A CA 1
ATOM 859 C C . PHE A 1 114 ? 31.510 -16.413 -39.097 1.00 66.50 114 PHE A C 1
ATOM 861 O O . PHE A 1 114 ? 32.346 -15.598 -38.720 1.00 66.50 114 PHE A O 1
ATOM 868 N N . THR A 1 115 ? 31.650 -17.706 -38.827 1.00 60.81 115 THR A N 1
ATOM 869 C CA . THR A 1 115 ? 32.909 -18.230 -38.296 1.00 60.81 115 THR A CA 1
ATOM 870 C C . THR A 1 115 ? 33.942 -18.266 -39.425 1.00 60.81 115 THR A C 1
ATOM 872 O O . THR A 1 115 ? 34.105 -19.290 -40.097 1.00 60.81 115 THR A O 1
ATOM 875 N N . ARG A 1 116 ? 34.651 -17.156 -39.690 1.00 56.62 116 ARG A N 1
ATOM 876 C CA . ARG A 1 116 ? 35.850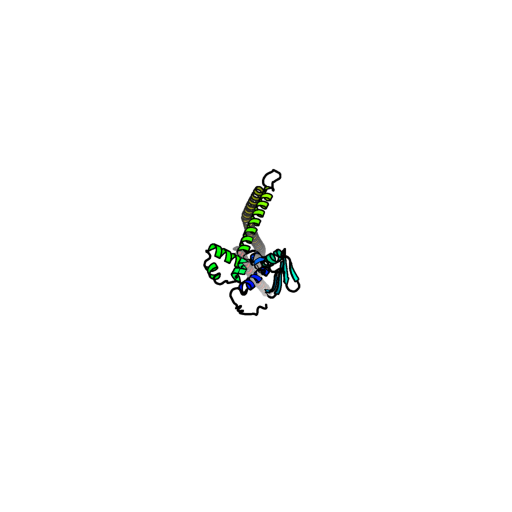 -17.240 -40.541 1.00 56.62 116 ARG A CA 1
ATOM 877 C C . ARG A 1 116 ? 36.839 -18.217 -39.910 1.00 56.62 116 ARG A C 1
ATOM 879 O O . ARG A 1 116 ? 36.953 -18.306 -38.685 1.00 56.62 116 ARG A O 1
ATOM 886 N N . GLN A 1 117 ? 37.624 -18.880 -40.753 1.00 52.09 117 GLN A N 1
ATOM 887 C CA . GLN A 1 117 ? 38.801 -19.617 -40.306 1.00 52.09 117 GLN A CA 1
ATOM 888 C C . GLN A 1 117 ? 39.699 -18.670 -39.476 1.00 52.09 117 GLN A C 1
ATOM 890 O O . GLN A 1 117 ? 40.182 -17.663 -39.994 1.00 52.09 117 GLN A O 1
ATOM 895 N N . GLY A 1 118 ? 39.842 -18.946 -38.172 1.00 55.12 118 GLY A N 1
ATOM 896 C CA . GLY A 1 118 ? 40.635 -18.152 -37.218 1.00 55.12 118 GLY A CA 1
ATOM 897 C C . GLY A 1 118 ? 39.924 -16.996 -36.486 1.00 55.12 118 GLY A C 1
ATOM 898 O O . GLY A 1 118 ? 40.578 -16.274 -35.737 1.00 55.12 118 GLY A O 1
ATOM 899 N N . GLU A 1 119 ? 38.613 -16.764 -36.658 1.00 57.72 119 GLU A N 1
ATOM 900 C CA . GLU A 1 119 ? 37.886 -15.727 -35.883 1.00 57.72 119 GLU A CA 1
ATOM 901 C C . GLU A 1 119 ? 37.364 -16.223 -34.526 1.00 57.72 119 GLU A C 1
ATOM 903 O O . GLU A 1 119 ? 37.315 -15.437 -33.579 1.00 57.72 119 GLU A O 1
ATOM 908 N N . LEU A 1 120 ? 37.102 -17.529 -34.380 1.00 59.25 120 LEU A N 1
ATOM 909 C CA . LEU A 1 120 ? 36.946 -18.154 -33.059 1.00 59.25 120 LEU A CA 1
ATOM 910 C C . LEU A 1 120 ? 38.201 -17.934 -32.211 1.00 59.25 120 LEU A C 1
ATOM 912 O O . LEU A 1 120 ? 38.090 -17.525 -31.059 1.00 59.25 120 LEU A O 1
ATOM 916 N N . ASP A 1 121 ? 39.385 -18.089 -32.810 1.00 58.66 121 ASP A N 1
ATOM 917 C CA . ASP A 1 121 ? 40.651 -17.818 -32.128 1.00 58.66 121 ASP A CA 1
ATOM 918 C C . ASP A 1 121 ? 40.752 -16.351 -31.709 1.00 58.66 121 ASP A C 1
ATOM 920 O O . ASP A 1 121 ? 41.189 -16.077 -30.599 1.00 58.66 121 ASP A O 1
ATOM 924 N N . LYS A 1 122 ? 40.268 -15.406 -32.531 1.00 60.84 122 LYS A N 1
ATOM 925 C CA . LYS A 1 122 ? 40.219 -13.981 -32.160 1.00 60.84 122 LYS A CA 1
ATOM 926 C C . LYS A 1 122 ? 39.271 -13.708 -31.001 1.00 60.84 122 LYS A C 1
ATOM 928 O O . LYS A 1 122 ? 39.647 -12.978 -30.091 1.00 60.84 122 LYS A O 1
ATOM 933 N N . PHE A 1 123 ? 38.069 -14.281 -30.998 1.00 62.19 123 PHE A N 1
ATOM 934 C CA . PHE A 1 123 ? 37.126 -14.140 -29.883 1.00 62.19 123 PHE A CA 1
ATOM 935 C C . PHE A 1 123 ? 37.687 -14.758 -28.590 1.00 62.19 123 PHE A C 1
ATOM 937 O O . PHE A 1 123 ? 37.623 -14.156 -27.516 1.00 62.19 123 PHE A O 1
ATOM 944 N N . VAL A 1 124 ? 38.319 -15.930 -28.703 1.00 64.75 124 VAL A N 1
ATOM 945 C CA . VAL A 1 124 ? 39.007 -16.627 -27.607 1.00 64.75 124 VAL A CA 1
ATOM 946 C C . VAL A 1 124 ? 40.301 -15.917 -27.188 1.00 64.75 124 VAL A C 1
ATOM 948 O O . VAL A 1 124 ? 40.718 -16.068 -26.039 1.00 64.75 124 VAL A O 1
ATOM 951 N N . SER A 1 125 ? 40.903 -15.089 -28.044 1.00 66.00 125 SER A N 1
ATOM 952 C CA . SER A 1 125 ? 42.091 -14.284 -27.736 1.00 66.00 125 SER A CA 1
ATOM 953 C C . SER A 1 125 ? 41.779 -12.841 -27.321 1.00 66.00 125 SER A C 1
ATOM 955 O O . SER A 1 125 ? 42.699 -12.116 -26.949 1.00 66.00 125 SER A O 1
ATOM 957 N N . MET A 1 126 ? 40.519 -12.384 -27.376 1.00 72.50 126 MET A N 1
ATOM 958 C CA . MET A 1 126 ? 40.131 -11.049 -26.891 1.00 72.50 126 MET A CA 1
ATOM 959 C C . MET A 1 126 ? 40.436 -10.922 -25.397 1.00 72.50 126 MET A C 1
ATOM 961 O O . MET A 1 126 ? 40.169 -11.845 -24.628 1.00 72.50 126 MET A O 1
ATOM 965 N N . SER A 1 127 ? 40.932 -9.770 -24.949 1.00 75.06 127 SER A N 1
ATOM 966 C CA . SER A 1 127 ? 41.061 -9.496 -23.514 1.00 75.06 127 SER A CA 1
ATOM 967 C C . SER A 1 127 ? 39.690 -9.526 -22.816 1.00 75.06 127 SER A C 1
ATOM 969 O O . SER A 1 127 ? 38.638 -9.461 -23.462 1.00 75.06 127 SER A O 1
ATOM 971 N N . SER A 1 128 ? 39.692 -9.678 -21.488 1.00 77.19 128 SER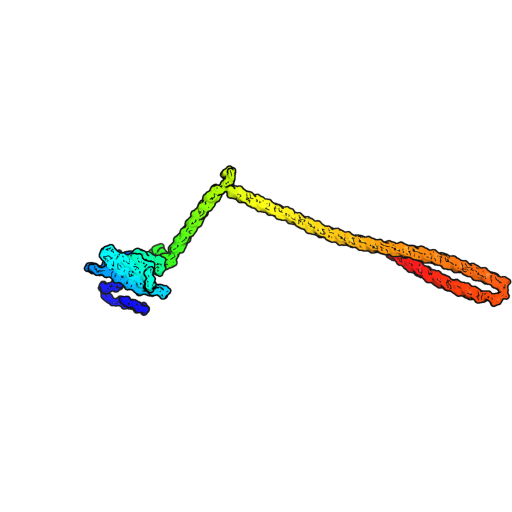 A N 1
ATOM 972 C CA . SER A 1 128 ? 38.477 -9.931 -20.697 1.00 77.19 128 SER A CA 1
ATOM 973 C C . SER A 1 128 ? 37.365 -8.904 -20.938 1.00 77.19 128 SER A C 1
ATOM 975 O O . SER A 1 128 ? 36.207 -9.287 -21.089 1.00 77.19 128 SER A O 1
ATOM 977 N N . GLU A 1 129 ? 37.705 -7.617 -21.035 1.00 79.44 129 GLU A N 1
ATOM 978 C CA . GLU A 1 129 ? 36.720 -6.535 -21.130 1.00 79.44 129 GLU A CA 1
ATOM 979 C C . GLU A 1 129 ? 36.046 -6.425 -22.517 1.00 79.44 129 GLU A C 1
ATOM 981 O O . GLU A 1 129 ? 34.814 -6.466 -22.569 1.00 79.44 129 GLU A O 1
ATOM 986 N N . PRO A 1 130 ? 36.769 -6.389 -23.657 1.00 73.75 130 PRO A N 1
ATOM 987 C CA . PRO A 1 130 ? 36.145 -6.452 -24.981 1.00 73.75 130 PRO A CA 1
ATOM 988 C C . PRO A 1 130 ? 35.292 -7.707 -25.193 1.00 73.75 130 PRO A C 1
ATOM 990 O O . PRO A 1 130 ? 34.223 -7.630 -25.804 1.00 73.75 130 PRO A O 1
ATOM 993 N N . ARG A 1 131 ? 35.734 -8.858 -24.663 1.00 75.06 131 ARG A N 1
ATOM 994 C CA . ARG A 1 131 ? 34.976 -10.113 -24.738 1.00 75.06 131 ARG A CA 1
ATOM 995 C C . ARG A 1 131 ? 33.683 -10.028 -23.932 1.00 75.06 131 ARG A C 1
ATOM 997 O O . ARG A 1 131 ? 32.626 -10.376 -24.451 1.00 75.06 131 ARG A O 1
ATOM 1004 N N . ARG A 1 132 ? 33.748 -9.512 -22.699 1.00 78.38 132 ARG A N 1
ATOM 1005 C CA . ARG A 1 132 ? 32.568 -9.269 -21.857 1.00 78.38 132 ARG A CA 1
ATOM 1006 C C . ARG A 1 132 ? 31.570 -8.361 -22.567 1.00 78.38 132 ARG A C 1
ATOM 1008 O O . ARG A 1 132 ? 30.399 -8.702 -22.632 1.00 78.38 132 ARG A O 1
ATOM 1015 N N . GLN A 1 133 ? 32.025 -7.253 -23.147 1.00 72.56 133 GLN A N 1
ATOM 1016 C CA . GLN A 1 133 ? 31.149 -6.323 -23.864 1.00 72.56 133 GLN A CA 1
ATOM 1017 C C . GLN A 1 133 ? 30.504 -6.951 -25.107 1.00 72.56 133 GLN A C 1
ATOM 1019 O O . GLN A 1 133 ? 29.331 -6.702 -25.374 1.00 72.56 133 GLN A O 1
ATOM 1024 N N . ALA A 1 134 ? 31.240 -7.777 -25.857 1.00 67.31 134 ALA A N 1
ATOM 1025 C CA . ALA A 1 134 ? 30.686 -8.508 -26.995 1.00 67.31 134 ALA A CA 1
ATOM 1026 C C . ALA A 1 134 ? 29.599 -9.506 -26.559 1.00 67.31 134 ALA A C 1
ATOM 1028 O O . ALA A 1 134 ? 28.528 -9.545 -27.160 1.00 67.31 134 ALA A O 1
ATOM 1029 N N . VAL A 1 135 ? 29.835 -10.249 -25.472 1.00 72.75 135 VAL A N 1
ATOM 1030 C CA . VAL A 1 135 ? 28.845 -11.171 -24.888 1.00 72.75 135 VAL A CA 1
ATOM 1031 C C . VAL A 1 135 ? 27.637 -10.415 -24.330 1.00 72.75 135 VAL A C 1
ATOM 1033 O O . VAL A 1 135 ? 26.505 -10.828 -24.549 1.00 72.75 135 VAL A O 1
ATOM 1036 N N . GLU A 1 136 ? 27.846 -9.287 -23.649 1.00 72.94 136 GLU A N 1
ATOM 1037 C CA . GLU A 1 136 ? 26.756 -8.458 -23.122 1.00 72.94 136 GLU A CA 1
ATOM 1038 C C . GLU A 1 136 ? 25.856 -7.901 -24.228 1.00 72.94 136 GLU A C 1
ATOM 1040 O O . GLU A 1 136 ? 24.642 -7.865 -24.036 1.00 72.94 136 GLU A O 1
ATOM 1045 N N . ARG A 1 137 ? 26.426 -7.514 -25.379 1.00 67.38 137 ARG A N 1
ATOM 1046 C CA . ARG A 1 137 ? 25.655 -7.104 -26.564 1.00 67.38 137 ARG A CA 1
ATOM 1047 C C . ARG A 1 137 ? 24.883 -8.274 -27.165 1.00 67.38 137 ARG A C 1
ATOM 1049 O O . ARG A 1 137 ? 23.690 -8.145 -27.417 1.00 67.38 137 ARG A O 1
ATOM 1056 N N . LEU A 1 138 ? 25.528 -9.433 -27.309 1.00 65.25 138 LEU A N 1
ATOM 1057 C CA . LEU A 1 138 ? 24.890 -10.642 -27.836 1.00 65.25 138 LEU A CA 1
ATOM 1058 C C . LEU A 1 138 ? 23.714 -11.105 -26.957 1.00 65.25 138 LEU A C 1
ATOM 1060 O O . LEU A 1 138 ? 22.680 -11.519 -27.471 1.00 65.25 138 LEU A O 1
ATOM 1064 N N . LEU A 1 139 ? 23.845 -10.978 -25.634 1.00 69.81 139 LEU A N 1
ATOM 1065 C CA . LEU A 1 139 ? 22.805 -11.312 -24.655 1.00 69.81 139 LEU A CA 1
ATOM 1066 C C . LEU A 1 139 ? 21.843 -10.150 -24.344 1.00 69.81 139 LEU A C 1
ATOM 1068 O O . LEU A 1 139 ? 20.972 -10.304 -23.489 1.00 69.81 139 LEU A O 1
ATOM 1072 N N . ARG A 1 140 ? 21.989 -8.989 -25.000 1.00 64.06 140 ARG A N 1
ATOM 1073 C CA . ARG A 1 140 ? 21.183 -7.767 -24.778 1.00 64.06 140 ARG A CA 1
ATOM 1074 C C . ARG A 1 140 ? 21.141 -7.269 -23.329 1.00 64.06 140 ARG A C 1
ATOM 1076 O O . ARG A 1 140 ? 20.166 -6.673 -22.872 1.00 64.06 140 ARG A O 1
ATOM 1083 N N . ILE A 1 141 ? 22.218 -7.488 -22.583 1.00 75.56 141 ILE A N 1
ATOM 1084 C CA . ILE A 1 141 ? 22.354 -7.024 -21.195 1.00 75.56 141 ILE A CA 1
ATOM 1085 C C . ILE A 1 141 ? 22.566 -5.498 -21.156 1.00 75.56 141 ILE A C 1
ATOM 1087 O O . ILE A 1 141 ? 22.162 -4.836 -20.195 1.00 75.56 141 ILE A O 1
ATOM 1091 N N . SER A 1 142 ? 23.161 -4.926 -22.210 1.00 68.62 142 SER A N 1
ATOM 1092 C CA . SER A 1 142 ? 23.331 -3.478 -22.396 1.00 68.62 142 SER A CA 1
ATOM 1093 C C . SER A 1 142 ? 22.002 -2.725 -22.362 1.00 68.62 142 SER A C 1
ATOM 1095 O O . SER A 1 142 ? 21.873 -1.744 -21.633 1.00 68.62 142 SER A O 1
ATOM 1097 N N . ASP A 1 143 ? 20.992 -3.234 -23.061 1.00 72.69 143 ASP A N 1
ATOM 1098 C CA . ASP A 1 143 ? 19.707 -2.555 -23.249 1.00 72.69 143 ASP A CA 1
ATOM 1099 C C . ASP A 1 143 ? 18.947 -2.455 -21.921 1.00 72.69 143 ASP A C 1
ATOM 1101 O O . ASP A 1 143 ? 18.387 -1.414 -21.564 1.00 72.69 143 ASP A O 1
ATOM 1105 N N . VAL A 1 144 ? 18.996 -3.533 -21.130 1.00 75.00 144 VAL A N 1
ATOM 1106 C CA . VAL A 1 144 ? 18.421 -3.588 -19.779 1.00 75.00 144 VAL A CA 1
ATOM 1107 C C . VAL A 1 144 ? 19.147 -2.620 -18.843 1.00 75.00 144 VAL A C 1
ATOM 1109 O O . VAL A 1 144 ? 18.514 -1.921 -18.046 1.00 75.00 144 VAL A O 1
ATOM 1112 N N . ARG A 1 145 ? 20.478 -2.536 -18.947 1.00 75.00 145 ARG A N 1
ATOM 1113 C CA . ARG A 1 145 ? 21.295 -1.614 -18.148 1.00 75.00 145 ARG A CA 1
ATOM 1114 C C . ARG A 1 145 ? 20.956 -0.156 -18.465 1.00 75.00 145 ARG A C 1
ATOM 1116 O O . ARG A 1 145 ? 20.752 0.625 -17.534 1.00 75.00 145 ARG A O 1
ATOM 1123 N N . GLU A 1 146 ? 20.848 0.204 -19.739 1.00 79.69 146 GLU A N 1
ATOM 1124 C CA . GLU A 1 146 ? 20.480 1.555 -20.178 1.00 79.69 146 GLU A CA 1
ATOM 1125 C C . GLU A 1 146 ? 19.047 1.922 -19.786 1.00 79.69 146 GLU A C 1
ATOM 1127 O O . GLU A 1 146 ? 18.799 3.019 -19.278 1.00 79.69 146 GLU A O 1
ATOM 1132 N N . ALA A 1 147 ? 18.095 0.997 -19.938 1.00 78.56 147 ALA A N 1
ATOM 1133 C CA . ALA A 1 147 ? 16.732 1.180 -19.443 1.00 78.56 147 ALA A CA 1
ATOM 1134 C C . ALA A 1 147 ? 16.716 1.443 -17.927 1.00 78.56 147 ALA A C 1
ATOM 1136 O O . ALA A 1 147 ? 16.070 2.387 -17.467 1.00 78.56 147 ALA A O 1
ATOM 1137 N N . GLY A 1 148 ? 17.497 0.679 -17.157 1.00 86.00 148 GLY A N 1
ATOM 1138 C CA . GLY A 1 148 ? 17.657 0.881 -15.718 1.00 86.00 148 GLY A CA 1
ATOM 1139 C C . GLY A 1 148 ? 18.262 2.243 -15.362 1.00 86.00 148 GLY A C 1
ATOM 1140 O O . GLY A 1 148 ? 17.805 2.894 -14.420 1.00 86.00 148 GLY A O 1
ATOM 1141 N N . GLN A 1 149 ? 19.259 2.713 -16.116 1.00 91.00 149 GLN A N 1
ATOM 1142 C CA . GLN A 1 149 ? 19.837 4.046 -15.922 1.00 91.00 149 GLN A CA 1
ATOM 1143 C C . GLN A 1 149 ? 18.825 5.159 -16.220 1.00 91.00 149 GLN A C 1
ATOM 1145 O O . GLN A 1 149 ? 18.681 6.070 -15.400 1.00 91.00 149 GLN A O 1
ATOM 1150 N N . ARG A 1 150 ? 18.074 5.056 -17.326 1.00 90.25 150 ARG A N 1
ATOM 1151 C CA . ARG A 1 150 ? 17.011 6.014 -17.678 1.00 90.25 150 ARG A CA 1
ATOM 1152 C C . ARG A 1 150 ? 15.923 6.078 -16.610 1.00 90.25 150 ARG A C 1
ATOM 1154 O O . ARG A 1 150 ? 15.577 7.170 -16.168 1.00 90.25 150 ARG A O 1
ATOM 1161 N N . ALA A 1 151 ? 15.455 4.930 -16.121 1.00 89.69 151 ALA A N 1
ATOM 1162 C CA . ALA A 1 151 ? 14.459 4.874 -15.051 1.00 89.69 151 ALA A CA 1
ATOM 1163 C C . ALA A 1 151 ? 14.967 5.524 -13.750 1.00 89.69 151 ALA A C 1
ATOM 1165 O O . ALA A 1 151 ? 14.248 6.278 -13.092 1.00 89.69 151 ALA A O 1
ATOM 1166 N N . ARG A 1 152 ? 16.236 5.283 -13.386 1.00 92.50 152 ARG A N 1
ATOM 1167 C CA . ARG A 1 152 ? 16.864 5.926 -12.219 1.00 92.50 152 ARG A CA 1
ATOM 1168 C C . ARG A 1 152 ? 16.977 7.439 -12.385 1.00 92.50 152 ARG A C 1
ATOM 1170 O O . ARG A 1 152 ? 16.767 8.152 -11.408 1.00 92.50 152 ARG A O 1
ATOM 1177 N N . GLN A 1 153 ? 17.303 7.920 -13.585 1.00 94.62 153 GLN A N 1
ATOM 1178 C CA . GLN A 1 153 ? 17.358 9.353 -13.874 1.00 94.62 153 GLN A CA 1
ATOM 1179 C C . GLN A 1 153 ? 15.972 9.993 -13.750 1.00 94.62 153 GLN A C 1
ATOM 1181 O O . GLN A 1 153 ? 15.815 10.927 -12.972 1.00 94.62 153 GLN A O 1
ATOM 1186 N N . GLN A 1 154 ? 14.951 9.413 -14.387 1.00 92.50 154 GLN A N 1
ATOM 1187 C CA . GLN A 1 154 ? 13.572 9.903 -14.290 1.00 92.50 154 GLN A CA 1
ATOM 1188 C C . GLN A 1 154 ? 13.069 9.963 -12.843 1.00 92.50 154 GLN A C 1
ATOM 1190 O O . GLN A 1 154 ? 12.446 10.946 -12.446 1.00 92.50 154 GLN A O 1
ATOM 1195 N N . LYS A 1 155 ? 13.374 8.945 -12.025 1.00 93.19 155 LYS A N 1
ATOM 1196 C CA . LYS A 1 155 ? 13.034 8.955 -10.595 1.00 93.19 155 LYS A CA 1
ATOM 1197 C C . LYS A 1 155 ? 13.663 10.147 -9.868 1.00 93.19 155 LYS A C 1
ATOM 1199 O O . LYS A 1 155 ? 12.987 10.774 -9.055 1.00 93.19 155 LYS A O 1
ATOM 1204 N N . ARG A 1 156 ? 14.942 10.445 -10.129 1.00 94.38 156 ARG A N 1
ATOM 1205 C CA . ARG A 1 156 ? 15.632 11.595 -9.521 1.00 94.38 156 ARG A CA 1
ATOM 1206 C C . ARG A 1 156 ? 15.000 12.914 -9.952 1.00 94.38 156 ARG A C 1
ATOM 1208 O O . ARG A 1 156 ? 14.703 13.738 -9.096 1.00 94.38 156 ARG A O 1
ATOM 1215 N N . ASP A 1 157 ? 14.732 13.075 -11.242 1.00 93.56 157 ASP A N 1
ATOM 1216 C CA . ASP A 1 157 ? 14.164 14.311 -11.787 1.00 93.56 157 ASP A CA 1
ATOM 1217 C C . ASP A 1 157 ? 12.764 14.589 -11.220 1.00 93.56 157 ASP A C 1
ATOM 1219 O O . ASP A 1 157 ? 12.460 15.711 -10.810 1.00 93.56 157 ASP A O 1
ATOM 1223 N N . LEU A 1 158 ? 11.926 13.551 -11.120 1.00 91.19 158 LEU A N 1
ATOM 1224 C CA . LEU A 1 158 ? 10.614 13.644 -10.478 1.00 91.19 158 LEU A CA 1
ATOM 1225 C C . LEU A 1 158 ? 10.726 13.965 -8.984 1.00 91.19 158 LEU A C 1
ATOM 1227 O O . LEU A 1 158 ? 9.955 14.785 -8.492 1.00 91.19 158 LEU A O 1
ATOM 1231 N N . GLY A 1 159 ? 11.687 13.361 -8.278 1.00 90.44 159 GLY A N 1
ATOM 1232 C CA . GLY A 1 159 ? 11.964 13.659 -6.871 1.00 90.44 159 GLY A CA 1
ATOM 1233 C C . GLY A 1 159 ? 12.305 15.133 -6.651 1.00 90.44 159 GLY A C 1
ATOM 1234 O O . GLY A 1 159 ? 11.645 15.797 -5.855 1.00 90.44 159 GLY A O 1
ATOM 1235 N N . ASN A 1 160 ? 13.246 15.664 -7.433 1.00 89.50 160 ASN A N 1
ATOM 1236 C CA . ASN A 1 160 ? 13.661 17.067 -7.361 1.00 89.50 160 ASN A CA 1
ATOM 1237 C C . ASN A 1 160 ? 12.506 18.025 -7.688 1.00 89.50 160 ASN A C 1
ATOM 1239 O O . ASN A 1 160 ? 12.320 19.041 -7.021 1.00 89.50 160 ASN A O 1
ATOM 1243 N N . ARG A 1 161 ? 11.690 17.702 -8.701 1.00 86.62 161 ARG A N 1
ATOM 1244 C CA . ARG A 1 161 ? 10.522 18.519 -9.064 1.00 86.62 161 ARG A CA 1
ATOM 1245 C C . ARG A 1 161 ? 9.469 18.528 -7.959 1.00 86.62 161 ARG A C 1
ATOM 1247 O O . ARG A 1 161 ? 8.865 19.562 -7.692 1.00 86.62 161 ARG A O 1
ATOM 1254 N N . LEU A 1 162 ? 9.251 17.382 -7.324 1.00 82.06 162 LEU A N 1
ATOM 1255 C CA . LEU A 1 162 ? 8.303 17.228 -6.229 1.00 82.06 162 LEU A CA 1
ATOM 1256 C C . LEU A 1 162 ? 8.775 17.981 -4.978 1.00 82.06 162 LEU A C 1
ATOM 1258 O O . LEU A 1 162 ? 7.964 18.623 -4.317 1.00 82.06 162 LEU A O 1
ATOM 1262 N N . GLU A 1 163 ? 10.074 17.965 -4.688 1.00 80.75 163 GLU A N 1
ATOM 1263 C CA . GLU A 1 163 ? 10.683 18.780 -3.634 1.00 80.75 163 GLU A CA 1
ATOM 1264 C C . GLU A 1 163 ? 10.572 20.283 -3.929 1.00 80.75 163 GLU A C 1
ATOM 1266 O O . GLU A 1 163 ? 10.170 21.047 -3.055 1.00 80.75 163 GLU A O 1
ATOM 1271 N N . GLY A 1 164 ? 10.801 20.703 -5.177 1.00 80.25 164 GLY A N 1
ATOM 1272 C CA . GLY A 1 164 ? 10.602 22.092 -5.605 1.00 80.25 164 GLY A CA 1
ATOM 1273 C C . GLY A 1 164 ? 9.150 22.572 -5.492 1.00 80.25 164 GLY A C 1
ATOM 1274 O O . GLY A 1 164 ? 8.896 23.693 -5.069 1.00 80.25 164 GLY A O 1
ATOM 1275 N N . LEU A 1 165 ? 8.170 21.726 -5.822 1.00 77.94 165 LEU A N 1
ATOM 1276 C CA . LEU A 1 165 ? 6.751 22.056 -5.623 1.00 77.94 165 LEU A CA 1
ATOM 1277 C C . LEU A 1 165 ? 6.385 22.116 -4.136 1.00 77.94 165 LEU A C 1
ATOM 1279 O O . LEU A 1 165 ? 5.610 22.970 -3.718 1.00 77.94 165 LEU A O 1
ATOM 1283 N N . ARG A 1 166 ? 6.959 21.223 -3.324 1.00 70.50 166 ARG A N 1
ATOM 1284 C CA . ARG A 1 166 ? 6.778 21.215 -1.869 1.00 70.50 166 ARG A CA 1
ATOM 1285 C C . ARG A 1 166 ? 7.361 22.452 -1.195 1.00 70.50 166 ARG A C 1
ATOM 1287 O O . ARG A 1 166 ? 6.746 22.948 -0.259 1.00 70.50 166 ARG A O 1
ATOM 1294 N N . SER A 1 167 ? 8.500 22.961 -1.659 1.00 70.12 167 SER A N 1
ATOM 1295 C CA . SER A 1 167 ? 9.094 24.187 -1.113 1.00 70.12 167 SER A CA 1
ATOM 1296 C C . SER A 1 167 ? 8.328 25.452 -1.514 1.00 70.12 167 SER A C 1
ATOM 1298 O O . SER A 1 167 ? 8.373 26.442 -0.791 1.00 70.12 167 SER A O 1
ATOM 1300 N N . GLN A 1 168 ? 7.564 25.408 -2.611 1.00 73.00 168 GLN A N 1
ATOM 1301 C CA . GLN A 1 168 ? 6.633 26.471 -3.010 1.00 73.00 168 GLN A CA 1
ATOM 1302 C C . GLN A 1 168 ? 5.319 26.471 -2.210 1.00 73.00 168 GLN A C 1
ATOM 1304 O O . GLN A 1 168 ? 4.572 27.449 -2.266 1.00 73.00 168 GLN A O 1
ATOM 1309 N N . LEU A 1 169 ? 5.019 25.405 -1.457 1.00 70.12 169 LEU A N 1
ATOM 1310 C CA . LEU A 1 169 ? 3.897 25.375 -0.517 1.00 70.12 169 LEU A CA 1
ATOM 1311 C C . LEU A 1 169 ? 4.262 26.165 0.742 1.00 70.12 169 LEU A C 1
ATOM 1313 O O . LEU A 1 169 ? 4.750 25.635 1.743 1.00 70.12 169 LEU A O 1
ATOM 1317 N N . VAL A 1 170 ? 3.999 27.460 0.657 1.00 66.50 170 VAL A N 1
ATOM 1318 C CA . VAL A 1 170 ? 4.212 28.433 1.720 1.00 66.50 170 VAL A CA 1
ATOM 1319 C C . VAL A 1 170 ? 2.855 28.809 2.316 1.00 66.50 170 VAL A C 1
ATOM 1321 O O . VAL A 1 170 ? 1.863 28.964 1.598 1.00 66.50 170 VAL A O 1
ATOM 1324 N N . ALA A 1 171 ? 2.784 28.910 3.640 1.00 61.91 171 ALA A N 1
ATOM 1325 C CA . ALA A 1 171 ? 1.607 29.406 4.337 1.00 61.91 171 ALA A CA 1
ATOM 1326 C C . ALA A 1 171 ? 1.392 30.909 4.057 1.00 61.91 171 ALA A C 1
ATOM 1328 O O . ALA A 1 171 ? 2.251 31.604 3.516 1.00 61.91 171 ALA A O 1
ATOM 1329 N N . ARG A 1 172 ? 0.219 31.441 4.421 1.00 63.78 172 ARG A N 1
ATOM 1330 C CA . ARG A 1 172 ? -0.154 32.851 4.176 1.00 63.78 172 ARG A CA 1
ATOM 1331 C C . ARG A 1 172 ? 0.800 33.864 4.838 1.00 63.78 172 ARG A C 1
ATOM 1333 O O . ARG A 1 172 ? 0.822 35.025 4.446 1.00 63.78 172 ARG A O 1
ATOM 1340 N N . ASP A 1 173 ? 1.554 33.423 5.835 1.00 69.88 173 ASP A N 1
ATOM 1341 C CA . ASP A 1 173 ? 2.549 34.172 6.602 1.00 69.88 173 ASP A CA 1
ATOM 1342 C C . ASP A 1 173 ? 3.981 34.064 6.038 1.00 69.88 173 ASP A C 1
ATOM 1344 O O . ASP A 1 173 ? 4.887 34.681 6.588 1.00 69.88 173 ASP A O 1
ATOM 1348 N N . GLY A 1 174 ? 4.195 33.353 4.923 1.00 68.69 174 GLY A N 1
ATOM 1349 C CA . GLY A 1 174 ? 5.511 33.245 4.281 1.00 68.69 174 GLY A CA 1
ATOM 1350 C C . GLY A 1 174 ? 6.380 32.084 4.784 1.00 68.69 174 GLY A C 1
ATOM 1351 O O . GLY A 1 174 ? 7.470 31.877 4.255 1.00 68.69 174 GLY A O 1
ATOM 1352 N N . GLU A 1 175 ? 5.893 31.294 5.744 1.00 74.69 175 GLU A N 1
ATOM 1353 C CA . GLU A 1 175 ? 6.624 30.159 6.317 1.00 74.69 175 GLU A CA 1
ATOM 1354 C C . GLU A 1 175 ? 6.372 28.838 5.558 1.00 74.69 175 GLU A C 1
ATOM 1356 O O . GLU A 1 175 ? 5.270 28.618 5.035 1.00 74.69 175 GLU A O 1
ATOM 1361 N N . PRO A 1 176 ? 7.344 27.904 5.512 1.00 74.94 176 PRO A N 1
ATOM 1362 C CA . PRO A 1 176 ? 7.158 26.604 4.871 1.00 74.94 176 PRO A CA 1
ATOM 1363 C C . PRO A 1 176 ? 6.023 25.803 5.528 1.00 74.94 176 PRO A C 1
ATOM 1365 O O . PRO A 1 176 ? 6.043 25.520 6.728 1.00 74.94 176 PRO A O 1
ATOM 1368 N N . LEU A 1 177 ? 5.035 25.371 4.737 1.00 78.25 177 LEU A N 1
ATOM 1369 C CA . LEU A 1 177 ? 3.848 24.684 5.261 1.00 78.25 177 LEU A CA 1
ATOM 1370 C C . LEU A 1 177 ? 4.157 23.251 5.729 1.00 78.25 177 LEU A C 1
ATOM 1372 O O . LEU A 1 177 ? 3.517 22.734 6.641 1.00 78.25 177 LEU A O 1
ATOM 1376 N N . GLN A 1 178 ? 5.155 22.602 5.126 1.00 76.69 178 GLN A N 1
ATOM 1377 C CA . GLN A 1 178 ? 5.513 21.214 5.431 1.00 76.69 178 GLN A CA 1
ATOM 1378 C C . GLN A 1 178 ? 5.941 20.954 6.884 1.00 76.69 178 GLN A C 1
ATOM 1380 O O . GLN A 1 178 ? 5.360 20.056 7.496 1.00 76.69 178 GLN A O 1
ATOM 1385 N N . PRO A 1 179 ? 6.918 21.681 7.467 1.00 79.25 179 PRO A N 1
ATOM 1386 C CA . PRO A 1 179 ? 7.304 21.469 8.860 1.00 79.25 179 PRO A CA 1
ATOM 1387 C C . PRO A 1 179 ? 6.152 21.756 9.828 1.00 79.25 179 PRO A C 1
ATOM 1389 O O . PRO A 1 179 ? 5.998 21.022 10.802 1.00 79.25 179 PRO A O 1
ATOM 1392 N N . ARG A 1 180 ? 5.289 22.744 9.534 1.00 79.69 180 ARG A N 1
ATOM 1393 C CA . ARG A 1 180 ? 4.068 22.994 10.319 1.00 79.69 180 ARG A CA 1
ATOM 1394 C C . ARG A 1 180 ? 3.118 21.808 10.281 1.00 79.69 180 ARG A C 1
ATOM 1396 O O . ARG A 1 180 ? 2.691 21.351 11.333 1.00 79.69 180 ARG A O 1
ATOM 1403 N N . LEU A 1 181 ? 2.828 21.284 9.091 1.00 82.31 181 LEU A N 1
ATOM 1404 C CA . LEU A 1 181 ? 1.909 20.159 8.939 1.00 82.31 181 LEU A CA 1
ATOM 1405 C C . LEU A 1 181 ? 2.455 18.893 9.615 1.00 82.31 181 LEU A C 1
ATOM 1407 O O . LEU A 1 181 ? 1.705 18.164 10.253 1.00 82.31 181 LEU A O 1
ATOM 1411 N N . ALA A 1 182 ? 3.766 18.652 9.521 1.00 85.12 182 ALA A N 1
ATOM 1412 C CA . ALA A 1 182 ? 4.420 17.542 10.209 1.00 85.12 182 ALA A CA 1
ATOM 1413 C C . ALA A 1 182 ? 4.351 17.691 11.739 1.00 85.12 182 ALA A C 1
ATOM 1415 O O . ALA A 1 182 ? 4.039 16.723 12.430 1.00 85.12 182 ALA A O 1
ATOM 1416 N N . ALA A 1 183 ? 4.593 18.898 12.260 1.00 87.12 183 ALA A N 1
ATOM 1417 C CA . ALA A 1 183 ? 4.498 19.187 13.688 1.00 87.12 183 ALA A CA 1
ATOM 1418 C C . ALA A 1 183 ? 3.056 19.072 14.211 1.00 87.12 183 ALA A C 1
ATOM 1420 O O . ALA A 1 183 ? 2.833 18.454 15.249 1.00 87.12 183 ALA A O 1
ATOM 1421 N N . GLU A 1 184 ? 2.069 19.604 13.484 1.00 86.12 184 GLU A N 1
ATOM 1422 C CA . GLU A 1 184 ? 0.649 19.479 13.840 1.00 86.12 184 GLU A CA 1
ATOM 1423 C C . GLU A 1 184 ? 0.186 18.020 13.824 1.00 86.12 184 GLU A C 1
ATOM 1425 O O . GLU A 1 184 ? -0.526 17.589 14.731 1.00 86.12 184 GLU A O 1
ATOM 1430 N N . LEU A 1 185 ? 0.618 17.236 12.832 1.00 89.75 185 LEU A N 1
ATOM 1431 C CA . LEU A 1 185 ? 0.270 15.820 12.737 1.00 89.75 185 LEU A CA 1
ATOM 1432 C C . LEU A 1 185 ? 0.895 15.009 13.879 1.00 89.75 185 LEU A C 1
ATOM 1434 O O . LEU A 1 185 ? 0.209 14.182 14.478 1.00 89.75 185 LEU A O 1
ATOM 1438 N N . ALA A 1 186 ? 2.150 15.297 14.238 1.00 91.75 186 ALA A N 1
ATOM 1439 C CA . ALA A 1 186 ? 2.799 14.705 15.405 1.00 91.75 186 ALA A CA 1
ATOM 1440 C C . ALA A 1 186 ? 2.072 15.075 16.711 1.00 91.75 186 ALA A C 1
ATOM 1442 O O . ALA A 1 186 ? 1.768 14.194 17.515 1.00 91.75 186 ALA A O 1
ATOM 1443 N N . ALA A 1 187 ? 1.704 16.349 16.889 1.00 92.50 187 ALA A N 1
ATOM 1444 C CA . ALA A 1 187 ? 0.963 16.813 18.063 1.00 92.50 187 ALA A CA 1
ATOM 1445 C C . ALA A 1 187 ? -0.436 16.175 18.165 1.00 92.50 187 ALA A C 1
ATOM 1447 O O . ALA A 1 187 ? -0.883 15.809 19.253 1.00 92.50 187 ALA A O 1
ATOM 1448 N N . LEU A 1 188 ? -1.134 15.999 17.037 1.00 91.50 188 LEU A N 1
ATOM 1449 C CA . LEU A 1 188 ? -2.426 15.309 16.987 1.00 91.50 188 LEU A CA 1
ATOM 1450 C C . LEU A 1 188 ? -2.299 13.822 17.327 1.00 91.50 188 LEU A C 1
ATOM 1452 O O . LEU A 1 188 ? -3.136 13.298 18.064 1.00 91.50 188 LEU A O 1
ATOM 1456 N N . GLN A 1 189 ? -1.261 13.148 16.828 1.00 92.38 189 GLN A N 1
ATOM 1457 C CA . GLN A 1 189 ? -0.984 11.747 17.156 1.00 92.38 189 GLN A CA 1
ATOM 1458 C C . GLN A 1 189 ? -0.681 11.571 18.645 1.00 92.38 189 GLN A C 1
ATOM 1460 O O . GLN A 1 189 ? -1.244 10.681 19.284 1.00 92.38 189 GLN A O 1
ATOM 1465 N N . GLU A 1 190 ? 0.141 12.448 19.218 1.00 93.19 190 GLU A N 1
ATOM 1466 C CA . GLU A 1 190 ? 0.443 12.441 20.648 1.00 93.19 190 GLU A CA 1
ATOM 1467 C C . GLU A 1 190 ? -0.818 12.683 21.487 1.00 93.19 190 GLU A C 1
ATOM 1469 O O . GLU A 1 190 ? -1.100 11.932 22.424 1.00 93.19 190 GLU A O 1
ATOM 1474 N N . ARG A 1 191 ? -1.646 13.665 21.105 1.00 93.00 191 ARG A N 1
ATOM 1475 C CA . ARG A 1 191 ? -2.913 13.959 21.788 1.00 93.00 191 ARG A CA 1
ATOM 1476 C C . ARG A 1 191 ? -3.911 12.805 21.688 1.00 93.00 191 ARG A C 1
ATOM 1478 O O . ARG A 1 191 ? -4.587 12.505 22.669 1.00 93.00 191 ARG A O 1
ATOM 1485 N N . SER A 1 192 ? -3.997 12.141 20.536 1.00 90.56 192 SER A N 1
ATOM 1486 C CA . SER A 1 192 ? -4.833 10.951 20.346 1.00 90.56 192 SER A CA 1
ATOM 1487 C C . SER A 1 192 ? -4.365 9.787 21.222 1.00 90.56 192 SER A C 1
ATOM 1489 O O . SER A 1 192 ? -5.187 9.169 21.898 1.00 90.56 192 SER A O 1
ATOM 1491 N N . ALA A 1 193 ? -3.056 9.534 21.286 1.00 92.38 193 ALA A N 1
ATOM 1492 C CA . ALA A 1 193 ? -2.488 8.503 22.150 1.00 92.38 193 ALA A CA 1
ATOM 1493 C C . ALA A 1 193 ? -2.717 8.809 23.641 1.00 92.38 193 ALA A C 1
ATOM 1495 O O . ALA A 1 193 ? -3.064 7.912 24.410 1.00 92.38 193 ALA A O 1
ATOM 1496 N N . ALA A 1 194 ? -2.571 10.074 24.048 1.00 91.88 194 ALA A N 1
ATOM 1497 C CA . ALA A 1 194 ? -2.858 10.515 25.410 1.00 91.88 194 ALA A CA 1
ATOM 1498 C C . ALA A 1 194 ? -4.341 10.328 25.772 1.00 91.88 194 ALA A C 1
ATOM 1500 O O . ALA A 1 194 ? -4.643 9.822 26.851 1.00 91.88 194 ALA A O 1
ATOM 1501 N N . LEU A 1 195 ? -5.263 10.668 24.863 1.00 90.81 195 LEU A N 1
ATOM 1502 C CA . LEU A 1 195 ? -6.699 10.438 25.049 1.00 90.81 195 LEU A CA 1
ATOM 1503 C C . LEU A 1 195 ? -7.040 8.946 25.143 1.00 90.81 195 LEU A C 1
ATOM 1505 O O . LEU A 1 195 ? -7.838 8.571 25.996 1.00 90.81 195 LEU A O 1
ATOM 1509 N N . GLY A 1 196 ? -6.409 8.098 24.324 1.00 89.25 196 GLY A N 1
ATOM 1510 C CA . GLY A 1 196 ? -6.568 6.643 24.407 1.00 89.25 196 GLY A CA 1
ATOM 1511 C C . GLY A 1 196 ? -6.158 6.102 25.778 1.00 89.25 196 GLY A C 1
ATOM 1512 O O . GLY A 1 196 ? -6.947 5.429 26.437 1.00 89.25 196 GLY A O 1
ATOM 1513 N N . LYS A 1 197 ? -4.974 6.497 26.264 1.00 90.38 197 LYS A N 1
ATOM 1514 C CA . LYS A 1 197 ? -4.487 6.123 27.603 1.00 90.38 197 LYS A CA 1
ATOM 1515 C C . LYS A 1 197 ? -5.362 6.660 28.735 1.00 90.38 197 LYS A C 1
ATOM 1517 O O . LYS A 1 197 ? -5.511 5.991 29.747 1.00 90.38 197 LYS A O 1
ATOM 1522 N N . ALA A 1 198 ? -5.934 7.855 28.589 1.00 89.38 198 ALA A N 1
ATOM 1523 C CA . ALA A 1 198 ? -6.842 8.413 29.592 1.00 89.38 198 ALA A CA 1
ATOM 1524 C C . ALA A 1 198 ? -8.224 7.729 29.585 1.00 89.38 198 ALA A C 1
ATOM 1526 O O . ALA A 1 198 ? -8.916 7.741 30.602 1.00 89.38 198 ALA A O 1
ATOM 1527 N N . GLY A 1 199 ? -8.624 7.125 28.460 1.00 88.62 199 GLY A N 1
ATOM 1528 C CA . GLY A 1 199 ? -9.867 6.365 28.326 1.00 88.62 199 GLY A CA 1
ATOM 1529 C C . GLY A 1 199 ? -9.836 5.008 29.034 1.00 88.62 199 GLY A C 1
ATOM 1530 O O . GLY A 1 199 ? -10.834 4.623 29.635 1.00 88.62 199 GLY A O 1
ATOM 1531 N N . GLU A 1 200 ? -8.692 4.316 29.038 1.00 89.88 200 GLU A N 1
ATOM 1532 C CA . GLU A 1 200 ? -8.520 3.016 29.713 1.00 89.88 200 GLU A CA 1
ATOM 1533 C C . GLU A 1 200 ? -8.957 3.008 31.196 1.00 89.88 200 GLU A C 1
ATOM 1535 O O . GLU A 1 200 ? -9.782 2.165 31.561 1.00 89.88 200 GLU A O 1
ATOM 1540 N N . PRO A 1 201 ? -8.497 3.930 32.070 1.00 91.75 201 PRO A N 1
ATOM 1541 C CA . PRO A 1 201 ? -8.937 3.955 33.463 1.00 91.75 201 PRO A CA 1
ATOM 1542 C C . PRO A 1 201 ? -10.411 4.350 33.610 1.00 91.75 201 PRO A C 1
ATOM 1544 O O . PRO A 1 201 ? -11.055 3.920 34.565 1.00 91.75 201 PRO A O 1
ATOM 1547 N N . LEU A 1 202 ? -10.963 5.144 32.683 1.00 90.00 202 LEU A N 1
ATOM 1548 C CA . LEU A 1 202 ? -12.374 5.532 32.708 1.00 90.00 202 LEU A CA 1
ATOM 1549 C C . LEU A 1 202 ? -13.284 4.335 32.401 1.00 90.00 202 LEU A C 1
ATOM 1551 O O . LEU A 1 202 ? -14.283 4.133 33.090 1.00 90.00 202 LEU A O 1
ATOM 1555 N N . GLU A 1 203 ? -12.923 3.523 31.406 1.00 90.44 203 GLU A N 1
ATOM 1556 C CA . GLU A 1 203 ? -13.637 2.284 31.084 1.00 90.44 203 GLU A CA 1
ATOM 1557 C C . GLU A 1 203 ? -13.510 1.258 32.219 1.00 90.44 203 GLU A C 1
ATOM 1559 O O . GLU A 1 203 ? -14.514 0.688 32.647 1.00 90.44 203 GLU A O 1
ATOM 1564 N N . ALA A 1 204 ? -12.321 1.109 32.813 1.00 91.56 204 ALA A N 1
ATOM 1565 C CA . ALA A 1 204 ? -12.136 0.249 33.984 1.00 91.56 204 ALA A CA 1
ATOM 1566 C C . ALA A 1 204 ? -12.973 0.711 35.195 1.00 91.56 204 ALA A C 1
ATOM 1568 O O . ALA A 1 204 ? -13.578 -0.108 35.896 1.00 91.56 204 ALA A O 1
ATOM 1569 N N . ALA A 1 205 ? -13.051 2.024 35.436 1.00 91.44 205 ALA A N 1
ATOM 1570 C CA . ALA A 1 205 ? -13.886 2.595 36.489 1.00 91.44 205 ALA A CA 1
ATOM 1571 C C . ALA A 1 205 ? -15.380 2.359 36.219 1.00 91.44 205 ALA A C 1
ATOM 1573 O O . ALA A 1 205 ? -16.109 1.986 37.137 1.00 91.44 205 ALA A O 1
ATOM 1574 N N . ARG A 1 206 ? -15.831 2.506 34.965 1.00 92.00 206 ARG A N 1
ATOM 1575 C CA . ARG A 1 206 ? -17.213 2.202 34.556 1.00 92.00 206 ARG A CA 1
ATOM 1576 C C . ARG A 1 206 ? -17.569 0.739 34.762 1.00 92.00 206 ARG A C 1
ATOM 1578 O O . ARG A 1 206 ? -18.628 0.452 35.312 1.00 92.00 206 ARG A O 1
ATOM 1585 N N . GLU A 1 207 ? -16.696 -0.181 34.363 1.00 92.75 207 GLU A N 1
ATOM 1586 C CA . GLU A 1 207 ? -16.936 -1.614 34.545 1.00 92.75 207 GLU A CA 1
ATOM 1587 C C . GLU A 1 207 ? -16.995 -1.983 36.036 1.00 92.75 207 GLU A C 1
ATOM 1589 O O . GLU A 1 207 ? -17.831 -2.784 36.459 1.00 92.75 207 GLU A O 1
ATOM 1594 N N . THR A 1 208 ? -16.141 -1.360 36.852 1.00 93.00 208 THR A N 1
ATOM 1595 C CA . THR A 1 208 ? -16.141 -1.550 38.308 1.00 93.00 208 THR A CA 1
ATOM 1596 C C . THR A 1 208 ? -17.423 -1.013 38.943 1.00 93.00 208 THR A C 1
ATOM 1598 O O . THR A 1 208 ? -18.049 -1.727 39.725 1.00 93.00 208 THR A O 1
ATOM 1601 N N . ALA A 1 209 ? -17.853 0.195 38.569 1.00 92.25 209 ALA A N 1
ATOM 1602 C CA . ALA A 1 209 ? -19.106 0.784 39.037 1.00 92.25 209 ALA A CA 1
ATOM 1603 C C . ALA A 1 209 ? -20.314 -0.082 38.645 1.00 92.25 209 ALA A C 1
ATOM 1605 O O . ALA A 1 209 ? -21.125 -0.421 39.497 1.00 92.25 209 ALA A O 1
ATOM 1606 N N . ALA A 1 210 ? -20.372 -0.562 37.398 1.00 94.25 210 ALA A N 1
ATOM 1607 C CA . ALA A 1 210 ? -21.440 -1.453 36.944 1.00 94.25 210 ALA A CA 1
ATOM 1608 C C . ALA A 1 210 ? -21.497 -2.770 37.744 1.00 94.25 210 ALA A C 1
ATOM 1610 O O . ALA A 1 210 ? -22.580 -3.261 38.067 1.00 94.25 210 ALA A O 1
ATOM 1611 N N . LYS A 1 211 ? -20.338 -3.343 38.104 1.00 94.38 211 LYS A N 1
ATOM 1612 C CA . LYS A 1 211 ? -20.268 -4.531 38.975 1.00 94.38 211 LYS A CA 1
ATOM 1613 C C . LYS A 1 211 ? -20.755 -4.226 40.392 1.00 94.38 211 LYS A C 1
ATOM 1615 O O . LYS A 1 211 ? -21.463 -5.052 40.965 1.00 94.38 211 LYS A O 1
ATOM 1620 N N . GLN A 1 212 ? -20.389 -3.071 40.946 1.00 93.75 212 GLN A N 1
ATOM 1621 C CA . GLN A 1 212 ? -20.832 -2.634 42.272 1.00 93.75 212 GLN A CA 1
ATOM 1622 C C . GLN A 1 212 ? -22.342 -2.386 42.308 1.00 93.75 212 GLN A C 1
ATOM 1624 O O . GLN A 1 212 ? -23.009 -2.901 43.202 1.00 93.75 212 GLN A O 1
ATOM 1629 N N . ASP A 1 213 ? -22.895 -1.706 41.304 1.00 93.06 213 ASP A N 1
ATOM 1630 C CA . ASP A 1 213 ? -24.335 -1.461 41.180 1.00 93.06 213 ASP A CA 1
ATOM 1631 C C . ASP A 1 213 ? -25.117 -2.777 41.072 1.00 93.06 213 ASP A C 1
ATOM 1633 O O . ASP A 1 213 ? -26.114 -2.976 41.766 1.00 93.06 213 ASP A O 1
ATOM 1637 N N . ALA A 1 214 ? -24.628 -3.733 40.273 1.00 94.25 214 ALA A N 1
ATOM 1638 C CA . ALA A 1 214 ? -25.246 -5.053 40.157 1.00 94.25 214 ALA A CA 1
ATOM 1639 C C . ALA A 1 214 ? -25.208 -5.849 41.476 1.00 94.25 214 ALA A C 1
ATOM 1641 O O . ALA A 1 214 ? -26.149 -6.582 41.789 1.00 94.25 214 ALA A O 1
ATOM 1642 N N . GLN A 1 215 ? -24.129 -5.730 42.256 1.00 95.06 215 GLN A N 1
ATOM 1643 C CA . GLN A 1 215 ? -24.033 -6.350 43.581 1.00 95.06 215 GLN A CA 1
ATOM 1644 C C . GLN A 1 215 ? -24.967 -5.678 44.590 1.00 95.06 215 GLN A C 1
ATOM 1646 O O . GLN A 1 215 ? -25.650 -6.378 45.337 1.00 95.06 215 GLN A O 1
ATOM 1651 N N . ALA A 1 216 ? -25.032 -4.345 44.584 1.00 93.94 216 ALA A N 1
ATOM 1652 C CA . ALA A 1 216 ? -25.922 -3.575 45.443 1.00 93.94 216 ALA A CA 1
ATOM 1653 C C . ALA A 1 216 ? -27.395 -3.901 45.160 1.00 93.94 216 ALA A C 1
ATOM 1655 O O . ALA A 1 216 ? -28.157 -4.105 46.102 1.00 93.94 216 ALA A O 1
ATOM 1656 N N . LEU A 1 217 ? -27.775 -4.042 43.885 1.00 95.38 217 LEU A N 1
ATOM 1657 C CA . LEU A 1 217 ? -29.131 -4.428 43.496 1.00 95.38 217 LEU A CA 1
ATOM 1658 C C . LEU A 1 217 ? -29.498 -5.820 44.028 1.00 95.38 217 LEU A C 1
ATOM 1660 O O . LEU A 1 217 ? -30.534 -5.974 44.667 1.00 95.38 217 LEU A O 1
ATOM 1664 N N . LYS A 1 218 ? -28.615 -6.814 43.863 1.00 95.31 218 LYS A N 1
ATOM 1665 C CA . LYS A 1 218 ? -28.832 -8.162 44.418 1.00 95.31 218 LYS A CA 1
ATOM 1666 C C . LYS A 1 218 ? -28.939 -8.160 45.942 1.00 95.31 218 LYS A C 1
ATOM 1668 O O . LYS A 1 218 ? -29.756 -8.887 46.502 1.00 95.31 218 LYS A O 1
ATOM 1673 N N . ALA A 1 219 ? -28.101 -7.377 46.621 1.00 94.44 219 ALA A N 1
ATOM 1674 C CA . ALA A 1 219 ? -28.161 -7.246 48.073 1.00 94.44 219 ALA A CA 1
ATOM 1675 C C . ALA A 1 219 ? -29.488 -6.610 48.511 1.00 94.44 219 ALA A C 1
ATOM 1677 O O . ALA A 1 219 ? -30.118 -7.092 49.450 1.00 94.44 219 ALA A O 1
ATOM 1678 N N . TRP A 1 220 ? -29.946 -5.581 47.794 1.00 94.06 220 TRP A N 1
ATOM 1679 C CA . TRP A 1 220 ? -31.226 -4.932 48.048 1.00 94.06 220 TRP A CA 1
ATOM 1680 C C . TRP A 1 220 ? -32.407 -5.899 47.858 1.00 94.06 220 TRP A C 1
ATOM 1682 O O . TRP A 1 220 ? -33.211 -6.049 48.778 1.00 94.06 220 TRP A O 1
ATOM 1692 N N . GLU A 1 221 ? -32.450 -6.650 46.753 1.00 95.19 221 GLU A N 1
ATOM 1693 C CA . GLU A 1 221 ? -33.473 -7.681 46.500 1.00 95.19 221 GLU A CA 1
ATOM 1694 C C . GLU A 1 221 ? -33.518 -8.736 47.621 1.00 95.19 221 GLU A C 1
ATOM 1696 O O . GLU A 1 221 ? -34.590 -9.131 48.083 1.00 95.19 221 GLU A O 1
ATOM 1701 N N . GLN A 1 222 ? -32.354 -9.172 48.117 1.00 93.88 222 GLN A N 1
ATOM 1702 C CA . GLN A 1 222 ? -32.277 -10.103 49.247 1.00 93.88 222 GLN A CA 1
ATOM 1703 C C . GLN A 1 222 ? -32.802 -9.482 50.543 1.00 93.88 222 GLN A C 1
ATOM 1705 O O . GLN A 1 222 ? -33.517 -10.148 51.295 1.00 93.88 222 GLN A O 1
ATOM 1710 N N . THR A 1 223 ? -32.465 -8.218 50.819 1.00 93.56 223 THR A N 1
ATOM 1711 C CA . THR A 1 223 ? -32.984 -7.521 52.003 1.00 93.56 223 THR A CA 1
ATOM 1712 C C . THR A 1 223 ? -34.493 -7.325 51.934 1.00 93.56 223 THR A C 1
ATOM 1714 O O . THR A 1 223 ? -35.164 -7.508 52.947 1.00 93.56 223 THR A O 1
ATOM 1717 N N . GLU A 1 224 ? -35.042 -7.036 50.755 1.00 94.00 224 GLU A N 1
ATOM 1718 C CA . GLU A 1 224 ? -36.482 -6.888 50.553 1.00 94.00 224 GLU A CA 1
ATOM 1719 C C . GLU A 1 224 ? -37.209 -8.226 50.744 1.00 94.00 224 GLU A C 1
ATOM 1721 O O . GLU A 1 224 ? -38.163 -8.305 51.523 1.00 94.00 224 GLU A O 1
ATOM 1726 N N . ALA A 1 225 ? -36.690 -9.309 50.155 1.00 93.38 225 ALA A N 1
ATOM 1727 C CA . ALA A 1 225 ? -37.224 -10.655 50.350 1.00 93.38 225 ALA A CA 1
ATOM 1728 C C . ALA A 1 225 ? -37.172 -11.094 51.826 1.00 93.38 225 ALA A C 1
ATOM 1730 O O . ALA A 1 225 ? -38.100 -11.728 52.335 1.00 93.38 225 ALA A O 1
ATOM 1731 N N . ASN A 1 226 ? -36.098 -10.753 52.543 1.00 91.75 226 ASN A N 1
ATOM 1732 C CA . ASN A 1 226 ? -35.984 -11.039 53.972 1.00 91.75 226 ASN A CA 1
ATOM 1733 C C . ASN A 1 226 ? -36.956 -10.190 54.803 1.00 91.75 226 ASN A C 1
ATOM 1735 O O . ASN A 1 226 ? -37.592 -10.720 55.714 1.00 91.75 226 ASN A 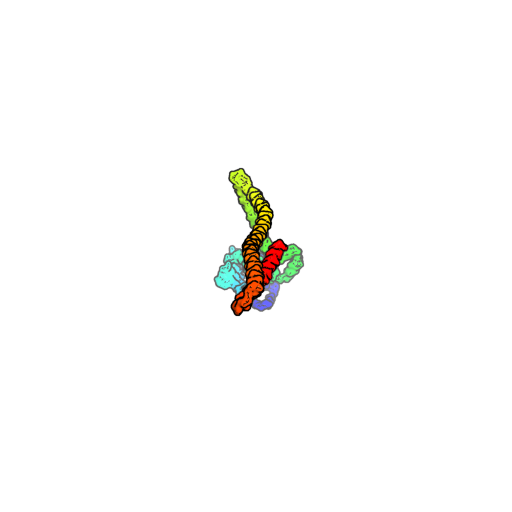O 1
ATOM 1739 N N . ALA A 1 227 ? -37.132 -8.910 54.473 1.00 92.44 227 ALA A N 1
ATOM 1740 C CA . ALA A 1 227 ? -38.109 -8.048 55.132 1.00 92.44 227 ALA A CA 1
ATOM 1741 C C . ALA A 1 227 ? -39.545 -8.566 54.944 1.00 92.44 227 ALA A C 1
ATOM 1743 O O . ALA A 1 227 ? -40.343 -8.535 55.881 1.00 92.44 227 ALA A O 1
ATOM 1744 N N . GLU A 1 228 ? -39.880 -9.096 53.766 1.00 93.00 228 GLU A N 1
ATOM 1745 C CA . GLU A 1 228 ? -41.187 -9.704 53.506 1.00 93.00 228 GLU A CA 1
ATOM 1746 C C . GLU A 1 228 ? -41.406 -10.994 54.316 1.00 93.00 228 GLU A C 1
ATOM 1748 O O . GLU A 1 228 ? -42.483 -11.193 54.898 1.00 93.00 228 GLU A O 1
ATOM 1753 N N . LYS A 1 229 ? -40.369 -11.835 54.444 1.00 91.38 229 LYS A N 1
ATOM 1754 C CA . LYS A 1 229 ? -40.393 -13.003 55.341 1.00 91.38 229 LYS A CA 1
ATOM 1755 C C . LYS A 1 229 ? -40.621 -12.588 56.793 1.00 91.38 229 LYS A C 1
ATOM 1757 O O . LYS A 1 229 ? -41.499 -13.164 57.435 1.00 91.38 229 LYS A O 1
ATOM 1762 N N . TYR A 1 230 ? -39.910 -11.569 57.282 1.00 89.38 230 TYR A N 1
ATOM 1763 C CA . TYR A 1 230 ? -40.094 -11.039 58.637 1.00 89.38 230 TYR A CA 1
ATOM 1764 C C . TYR A 1 230 ? -41.508 -10.501 58.858 1.00 89.38 230 TYR A C 1
ATOM 1766 O O . TYR A 1 230 ? -42.156 -10.911 59.814 1.00 89.38 230 TYR A O 1
ATOM 1774 N N . ARG A 1 231 ? -42.050 -9.685 57.942 1.00 92.88 231 ARG A N 1
ATOM 1775 C CA . ARG A 1 231 ? -43.443 -9.196 58.029 1.00 92.88 231 ARG A CA 1
ATOM 1776 C C . ARG A 1 231 ? -44.457 -10.337 58.081 1.00 92.88 231 ARG A C 1
ATOM 1778 O O . ARG A 1 231 ? -45.480 -10.243 58.755 1.00 92.88 231 ARG A O 1
ATOM 1785 N N . THR A 1 232 ? -44.205 -11.417 57.344 1.00 91.88 232 THR A N 1
ATOM 1786 C CA . THR A 1 232 ? -45.082 -12.594 57.346 1.00 91.88 232 THR A CA 1
ATOM 1787 C C . THR A 1 232 ? -44.963 -13.379 58.652 1.00 91.88 232 THR A C 1
ATOM 1789 O O . THR A 1 232 ? -45.975 -13.830 59.189 1.00 91.88 232 THR A O 1
ATOM 1792 N N . ALA A 1 233 ? -43.746 -13.532 59.176 1.00 87.75 233 ALA A N 1
ATOM 1793 C CA . ALA A 1 233 ? -43.489 -14.171 60.461 1.00 87.75 233 ALA A CA 1
ATOM 1794 C C . ALA A 1 233 ? -44.104 -13.377 61.625 1.00 87.75 233 ALA A C 1
ATOM 1796 O O . ALA A 1 233 ? -44.762 -13.974 62.471 1.00 87.75 233 ALA A O 1
ATOM 1797 N N . GLU A 1 234 ? -43.991 -12.048 61.614 1.00 89.38 234 GLU A N 1
ATOM 1798 C CA . GLU A 1 234 ? -44.587 -11.140 62.600 1.00 89.38 234 GLU A CA 1
ATOM 1799 C C . GLU A 1 234 ? -46.117 -11.268 62.624 1.00 89.38 234 GLU A C 1
ATOM 1801 O O . GLU A 1 234 ? -46.700 -11.557 63.664 1.00 89.38 234 GLU A O 1
ATOM 1806 N N . LYS A 1 235 ? -46.778 -11.230 61.456 1.00 91.38 235 LYS A N 1
ATOM 1807 C CA . LYS A 1 235 ? -48.229 -11.484 61.365 1.00 91.38 235 LYS A CA 1
ATOM 1808 C C . LYS A 1 235 ? -48.632 -12.854 61.922 1.00 91.38 235 LYS A C 1
ATOM 1810 O O . LYS A 1 235 ? -49.690 -12.984 62.536 1.00 91.38 235 LYS A O 1
ATOM 1815 N N . ARG A 1 236 ? -47.821 -13.895 61.686 1.00 89.25 236 ARG A N 1
ATOM 1816 C CA . ARG A 1 236 ? -48.062 -15.242 62.238 1.00 89.25 236 ARG A CA 1
ATOM 1817 C C . ARG A 1 236 ? -47.875 -15.269 63.751 1.00 89.25 236 ARG A C 1
ATOM 1819 O O . ARG A 1 236 ? -48.674 -15.909 64.430 1.00 89.25 236 ARG A O 1
ATOM 1826 N N . HIS A 1 237 ? -46.854 -14.585 64.261 1.00 89.19 237 HIS A N 1
ATOM 1827 C CA . HIS A 1 237 ? -46.605 -14.436 65.688 1.00 89.19 237 HIS A CA 1
ATOM 1828 C C . HIS A 1 237 ? -47.792 -13.749 66.377 1.00 89.19 237 HIS A C 1
ATOM 1830 O O . HIS A 1 237 ? -48.352 -14.311 67.316 1.00 89.19 237 HIS A O 1
ATOM 1836 N N . ASP A 1 238 ? -48.261 -12.616 65.853 1.00 91.00 238 ASP A N 1
ATOM 1837 C CA . ASP A 1 238 ? -49.394 -11.872 66.418 1.00 91.00 238 ASP A CA 1
ATOM 1838 C C . ASP A 1 238 ? -50.698 -12.683 66.401 1.00 91.00 238 ASP A C 1
ATOM 1840 O O . ASP A 1 238 ? -51.471 -12.678 67.369 1.00 91.00 238 ASP A O 1
ATOM 1844 N N . ALA A 1 239 ? -50.937 -13.435 65.321 1.00 90.25 239 ALA A N 1
ATOM 1845 C CA . ALA A 1 239 ? -52.079 -14.339 65.221 1.00 90.25 239 ALA A CA 1
ATOM 1846 C C . ALA A 1 239 ? -51.996 -15.477 66.252 1.00 90.25 239 ALA A C 1
ATOM 1848 O O . ALA A 1 239 ? -52.989 -15.781 66.918 1.00 90.25 239 ALA A O 1
ATOM 1849 N N . ALA A 1 240 ? -50.816 -16.081 66.420 1.00 86.81 240 ALA A N 1
ATOM 1850 C CA . ALA A 1 240 ? -50.582 -17.123 67.415 1.00 86.81 240 ALA A CA 1
ATOM 1851 C C . ALA A 1 240 ? -50.734 -16.586 68.846 1.00 86.81 240 ALA A C 1
ATOM 1853 O O . ALA A 1 240 ? -51.378 -17.231 69.673 1.00 86.81 240 ALA A O 1
ATOM 1854 N N . GLN A 1 241 ? -50.229 -15.385 69.129 1.00 90.62 241 GLN A N 1
ATOM 1855 C CA . GLN A 1 241 ? -50.365 -14.731 70.429 1.00 90.62 241 GLN A CA 1
ATOM 1856 C C . GLN A 1 241 ? -51.833 -14.411 70.753 1.00 90.62 241 GLN A C 1
ATOM 1858 O O . GLN A 1 241 ? -52.300 -14.660 71.867 1.00 90.62 241 GLN A O 1
ATOM 1863 N N . SER A 1 242 ? -52.593 -13.930 69.766 1.00 90.06 242 SER A N 1
ATOM 1864 C CA . SER A 1 242 ? -54.035 -13.696 69.904 1.00 90.06 242 SER A CA 1
ATOM 1865 C C . SER A 1 242 ? -54.805 -14.997 70.154 1.00 90.06 242 SER A C 1
ATOM 1867 O O . SER A 1 242 ? -55.668 -15.051 71.033 1.00 90.06 242 SER A O 1
ATOM 1869 N N . ALA A 1 243 ? -54.462 -16.070 69.433 1.00 88.38 243 ALA A N 1
ATOM 1870 C CA . ALA A 1 243 ? -55.053 -17.392 69.630 1.00 88.38 243 ALA A CA 1
ATOM 1871 C C . ALA A 1 243 ? -54.733 -17.967 71.018 1.00 88.38 243 ALA A C 1
ATOM 1873 O O . ALA A 1 243 ? -55.618 -18.523 71.670 1.00 88.38 243 ALA A O 1
ATOM 1874 N N . LEU A 1 244 ? -53.498 -17.790 71.496 1.00 89.25 244 LEU A N 1
ATOM 1875 C CA . LEU A 1 244 ? -53.075 -18.213 72.828 1.00 89.25 244 LEU A CA 1
ATOM 1876 C C . LEU A 1 244 ? -53.862 -17.487 73.924 1.00 89.25 244 LEU A C 1
ATOM 1878 O O . LEU A 1 244 ? -54.334 -18.122 74.869 1.00 89.25 244 LEU A O 1
ATOM 1882 N N . LYS A 1 245 ? -54.046 -16.168 73.782 1.00 91.62 245 LYS A N 1
ATOM 1883 C CA . LYS A 1 245 ? -54.857 -15.370 74.707 1.00 91.62 245 LYS A CA 1
ATOM 1884 C C . LYS A 1 245 ? -56.291 -15.902 74.780 1.00 91.62 245 LYS A C 1
ATOM 1886 O O . LYS A 1 245 ? -56.774 -16.189 75.873 1.00 91.62 245 LYS A O 1
ATOM 1891 N N . LEU A 1 246 ? -56.929 -16.123 73.627 1.00 90.75 246 LEU A N 1
ATOM 1892 C CA . LEU A 1 246 ? -58.290 -16.662 73.557 1.00 90.75 246 LEU A CA 1
ATOM 1893 C C . LEU A 1 246 ? -58.386 -18.078 74.152 1.00 90.75 246 LEU A C 1
ATOM 1895 O O . LEU A 1 246 ? -59.341 -18.397 74.859 1.00 90.75 246 LEU A O 1
ATOM 1899 N N . ALA A 1 247 ? -57.396 -18.936 73.890 1.00 86.38 247 ALA A N 1
ATOM 1900 C CA . ALA A 1 247 ? -57.323 -20.272 74.479 1.00 86.38 247 ALA A CA 1
ATOM 1901 C C . ALA A 1 247 ? -57.176 -20.209 76.008 1.00 86.38 247 ALA A C 1
ATOM 1903 O O . ALA A 1 247 ? -57.816 -20.985 76.716 1.00 86.38 247 ALA A O 1
ATOM 1904 N N . GLY A 1 248 ? -56.386 -19.261 76.523 1.00 87.19 248 GLY A N 1
ATOM 1905 C CA . GLY A 1 248 ? -56.257 -18.993 77.954 1.00 87.19 248 GLY A CA 1
ATOM 1906 C C . GLY A 1 248 ? -57.576 -18.567 78.602 1.00 87.19 248 GLY A C 1
ATOM 1907 O O . GLY A 1 248 ? -57.954 -19.127 79.629 1.00 87.19 248 GLY A O 1
ATOM 1908 N N . GLU A 1 249 ? -58.308 -17.643 77.976 1.00 90.81 249 GLU A N 1
ATOM 1909 C CA . GLU A 1 249 ? -59.632 -17.201 78.441 1.00 90.81 249 GLU A CA 1
ATOM 1910 C C . GLU A 1 249 ? -60.650 -18.355 78.442 1.00 90.81 249 GLU A C 1
ATOM 1912 O O . GLU A 1 249 ? -61.394 -18.540 79.408 1.00 90.81 249 GLU A O 1
ATOM 1917 N N . ARG A 1 250 ? -60.657 -19.187 77.390 1.00 88.56 250 ARG A N 1
ATOM 1918 C CA . ARG A 1 250 ? -61.510 -20.387 77.318 1.00 88.56 250 ARG A CA 1
ATOM 1919 C C . ARG A 1 250 ? -61.186 -21.393 78.414 1.00 88.56 250 ARG A C 1
ATOM 1921 O O . ARG A 1 250 ? -62.108 -21.901 79.043 1.00 88.56 250 ARG A O 1
ATOM 1928 N N . LEU A 1 251 ? -59.902 -21.652 78.662 1.00 86.88 251 LEU A N 1
ATOM 1929 C CA . LEU A 1 251 ? -59.457 -22.558 79.721 1.00 86.88 251 LEU A CA 1
ATOM 1930 C C . LEU A 1 251 ? -59.930 -22.070 81.098 1.00 86.88 251 LEU A C 1
ATOM 1932 O O . LEU A 1 251 ? -60.479 -22.850 81.871 1.00 86.88 251 LEU A O 1
ATOM 1936 N N . GLN A 1 252 ? -59.776 -20.773 81.376 1.00 90.75 252 GLN A N 1
ATOM 1937 C CA . GLN A 1 252 ? -60.213 -20.172 82.635 1.00 90.75 252 GLN A CA 1
ATOM 1938 C C . GLN A 1 252 ? -61.735 -20.276 82.821 1.00 90.75 252 GLN A C 1
ATOM 1940 O O . GLN A 1 252 ? -62.212 -20.626 83.902 1.00 90.75 252 GLN A O 1
ATOM 1945 N N . ASN A 1 253 ? -62.510 -20.018 81.764 1.00 89.00 253 ASN A N 1
ATOM 1946 C CA . ASN A 1 253 ? -63.965 -20.166 81.796 1.00 89.00 253 ASN A CA 1
ATOM 1947 C C . ASN A 1 253 ? -64.397 -21.629 81.981 1.00 89.00 253 ASN A C 1
ATOM 1949 O O . ASN A 1 253 ? -65.330 -21.897 82.742 1.00 89.00 253 ASN A O 1
ATOM 1953 N N . ALA A 1 254 ? -63.717 -22.575 81.328 1.00 82.56 254 ALA A N 1
ATOM 1954 C CA . ALA A 1 254 ? -63.967 -24.005 81.495 1.00 82.56 254 ALA A CA 1
ATOM 1955 C C . ALA A 1 254 ? -63.680 -24.458 82.935 1.00 82.56 254 ALA A C 1
ATOM 1957 O O . ALA A 1 254 ? -64.520 -25.121 83.537 1.00 82.56 254 ALA A O 1
ATOM 1958 N N . GLN A 1 255 ? -62.561 -24.021 83.527 1.00 84.94 255 GLN A N 1
ATOM 1959 C CA . GLN A 1 255 ? -62.225 -24.289 84.933 1.00 84.94 255 GLN A CA 1
ATOM 1960 C C . GLN A 1 255 ? -63.286 -23.745 85.885 1.00 84.94 255 GLN A C 1
ATOM 1962 O O . GLN A 1 255 ? -63.772 -24.473 86.743 1.00 84.94 255 GLN A O 1
ATOM 1967 N N . LYS A 1 256 ? -63.725 -22.499 85.685 1.00 88.88 256 LYS A N 1
ATOM 1968 C CA . LYS A 1 256 ? -64.786 -21.909 86.508 1.00 88.88 256 LYS A CA 1
ATOM 1969 C C . LYS A 1 256 ? -66.101 -22.686 86.399 1.00 88.88 256 LYS A C 1
ATOM 1971 O O . LYS A 1 256 ? -66.760 -22.930 87.404 1.00 88.88 256 LYS A O 1
ATOM 1976 N N . THR A 1 257 ? -66.469 -23.096 85.186 1.00 84.62 257 THR A N 1
ATOM 1977 C CA . THR A 1 257 ? -67.678 -23.897 84.942 1.00 84.62 257 THR A CA 1
ATOM 1978 C C . THR A 1 257 ? -67.586 -25.261 85.627 1.00 84.62 257 THR A C 1
ATOM 1980 O O . THR A 1 257 ? -68.571 -25.733 86.199 1.00 84.62 257 THR A O 1
ATOM 1983 N N . LEU A 1 258 ? -66.401 -25.873 85.606 1.00 82.94 258 LEU A N 1
ATOM 1984 C CA . LEU A 1 258 ? -66.117 -27.128 86.289 1.00 82.94 258 LEU A CA 1
ATOM 1985 C C . LEU A 1 258 ? -66.229 -26.966 87.813 1.00 82.94 258 LEU A C 1
ATOM 1987 O O . LEU A 1 258 ? -66.963 -27.725 88.445 1.00 82.94 258 LEU A O 1
ATOM 1991 N N . ASP A 1 259 ? -65.606 -25.941 88.393 1.00 85.81 259 ASP A N 1
ATOM 1992 C CA . ASP A 1 259 ? -65.684 -25.643 89.829 1.00 85.81 259 ASP A CA 1
ATOM 1993 C C . ASP A 1 259 ? -67.130 -25.402 90.289 1.00 85.81 259 ASP A C 1
ATOM 1995 O O . ASP A 1 259 ? -67.568 -25.928 91.317 1.00 85.81 259 ASP A O 1
ATOM 1999 N N . ASP A 1 260 ? -67.905 -24.642 89.511 1.00 84.88 260 ASP A N 1
ATOM 2000 C CA . ASP A 1 260 ? -69.323 -24.398 89.787 1.00 84.88 260 ASP A CA 1
ATOM 2001 C C . ASP A 1 260 ? -70.151 -25.690 89.683 1.00 84.88 260 ASP A C 1
ATOM 2003 O O . ASP A 1 260 ? -71.098 -25.886 90.451 1.00 84.88 260 ASP A O 1
ATOM 2007 N N . SER A 1 261 ? -69.798 -26.601 88.769 1.00 80.31 261 SER A N 1
ATOM 2008 C CA . SER A 1 261 ? -70.440 -27.916 88.664 1.00 80.31 261 SER A CA 1
ATOM 2009 C C . SER A 1 261 ? -70.135 -28.809 89.872 1.00 80.31 261 SER A C 1
ATOM 2011 O O . SER A 1 261 ? -71.051 -29.443 90.396 1.00 80.31 261 SER A O 1
ATOM 2013 N N . TYR A 1 262 ? -68.894 -28.797 90.372 1.00 80.69 262 TYR A N 1
ATOM 2014 C CA . TYR A 1 262 ? -68.490 -29.528 91.574 1.00 80.69 262 TYR A CA 1
ATOM 2015 C C . TYR A 1 262 ? -69.199 -29.006 92.828 1.00 80.69 262 TYR A C 1
ATOM 2017 O O . TYR A 1 262 ? -69.675 -29.799 93.644 1.00 80.69 262 TYR A O 1
ATOM 2025 N N . LYS A 1 263 ? -69.349 -27.681 92.967 1.00 84.00 263 LYS A N 1
ATOM 2026 C CA . LYS A 1 263 ? -70.149 -27.082 94.051 1.00 84.00 263 LYS A CA 1
ATOM 2027 C C . LYS A 1 263 ? -71.603 -27.543 94.003 1.00 84.00 263 LYS A C 1
ATOM 2029 O O . LYS A 1 263 ? -72.120 -28.004 95.016 1.00 84.00 263 LYS A O 1
ATOM 2034 N N . LYS A 1 264 ? -72.235 -27.493 92.826 1.00 81.31 264 LYS A N 1
ATOM 2035 C CA . LYS A 1 264 ? -73.623 -27.950 92.641 1.00 81.31 264 LYS A CA 1
ATOM 2036 C C . LYS A 1 264 ? -73.798 -29.441 92.928 1.00 81.31 264 LYS A C 1
ATOM 2038 O O . LYS A 1 264 ? -74.821 -29.832 93.484 1.00 81.31 264 LYS A O 1
ATOM 2043 N N . GLU A 1 265 ? -72.833 -30.285 92.561 1.00 77.06 265 GLU A N 1
ATOM 2044 C CA . GLU A 1 265 ? -72.879 -31.714 92.896 1.00 77.06 265 GLU A CA 1
ATOM 2045 C C . GLU A 1 265 ? -72.775 -31.935 94.410 1.00 77.06 265 GLU A C 1
ATOM 2047 O O . GLU A 1 265 ? -73.537 -32.732 94.959 1.00 77.06 265 GLU A O 1
ATOM 2052 N N . LYS A 1 266 ? -71.895 -31.195 95.097 1.00 78.38 266 LYS A N 1
ATOM 2053 C CA . LYS A 1 266 ? -71.772 -31.239 96.560 1.00 78.38 266 LYS A CA 1
ATOM 2054 C C . LYS A 1 266 ? -73.065 -30.799 97.255 1.00 78.38 266 LYS A C 1
ATOM 2056 O O . LYS A 1 266 ? -73.554 -31.524 98.114 1.00 78.38 266 LYS A O 1
ATOM 2061 N N . GLU A 1 267 ? -73.663 -29.686 96.832 1.00 78.19 267 GLU A N 1
ATOM 2062 C CA . GLU A 1 267 ? -74.966 -29.216 97.333 1.00 78.19 267 GLU A CA 1
ATOM 2063 C C . GLU A 1 267 ? -76.078 -30.252 97.091 1.00 78.19 267 GLU A C 1
ATOM 2065 O O . GLU A 1 267 ? -76.885 -30.529 97.978 1.00 78.19 267 GLU A O 1
ATOM 2070 N N . ALA A 1 268 ? -76.106 -30.888 95.914 1.00 69.81 268 ALA A N 1
ATOM 2071 C CA . ALA A 1 268 ? -77.062 -31.953 95.609 1.00 69.81 268 ALA A CA 1
ATOM 2072 C C . ALA A 1 268 ? -76.832 -33.219 96.457 1.00 69.81 268 ALA A C 1
ATOM 2074 O O . ALA A 1 268 ? -77.793 -33.904 96.814 1.00 69.81 268 ALA A O 1
ATOM 2075 N N . ALA A 1 269 ? -75.580 -33.546 96.786 1.00 68.44 269 ALA A N 1
ATOM 2076 C CA . ALA A 1 269 ? -75.232 -34.646 97.682 1.00 68.44 269 ALA A CA 1
ATOM 2077 C C . ALA A 1 269 ? -75.617 -34.352 99.145 1.00 68.44 269 ALA A C 1
ATOM 2079 O O . ALA A 1 269 ? -76.116 -35.245 99.829 1.00 68.44 269 ALA A O 1
ATOM 2080 N N . GLU A 1 270 ? -75.463 -33.108 99.604 1.00 67.88 270 GLU A N 1
ATOM 2081 C CA . GLU A 1 270 ? -75.914 -32.649 100.926 1.00 67.88 270 GLU A CA 1
ATOM 2082 C C . GLU A 1 270 ? -77.451 -32.614 101.025 1.00 67.88 270 GLU A C 1
ATOM 2084 O O . GLU A 1 270 ? -78.019 -33.083 102.007 1.00 67.88 270 GLU A O 1
ATOM 2089 N N . LEU A 1 271 ? -78.164 -32.180 99.976 1.00 60.62 271 LEU A N 1
ATOM 2090 C CA . LEU A 1 271 ? -79.631 -32.281 99.933 1.00 60.62 271 LEU A CA 1
ATOM 2091 C C . LEU A 1 271 ? -80.125 -33.739 99.970 1.00 60.62 271 LEU A C 1
ATOM 2093 O O . LEU A 1 271 ? -81.174 -34.021 100.553 1.00 60.62 271 LEU A O 1
ATOM 2097 N N . ARG A 1 272 ? -79.379 -34.677 99.369 1.00 55.56 272 ARG A N 1
ATOM 2098 C CA . ARG A 1 272 ? -79.678 -36.120 99.410 1.00 55.56 272 ARG A CA 1
ATOM 2099 C C . ARG A 1 272 ? -79.502 -36.733 100.795 1.00 55.56 272 ARG A C 1
ATOM 2101 O O . ARG A 1 272 ? -80.291 -37.603 101.145 1.00 55.56 272 ARG A O 1
ATOM 2108 N N . SER A 1 273 ? -78.509 -36.310 101.585 1.00 58.19 273 SER A N 1
ATOM 2109 C CA . SER A 1 273 ? -78.387 -36.791 102.971 1.00 58.19 273 SER A CA 1
ATOM 2110 C C . SER A 1 273 ? -79.547 -36.299 103.849 1.00 58.19 273 SER A C 1
ATOM 2112 O O . SER A 1 273 ? -79.899 -36.965 104.819 1.00 58.19 273 SER A O 1
ATOM 2114 N N . ALA A 1 274 ? -80.194 -35.193 103.459 1.00 54.31 274 ALA A N 1
ATOM 2115 C CA . ALA A 1 274 ? -81.371 -34.638 104.120 1.00 54.31 274 ALA A CA 1
ATOM 2116 C C . ALA A 1 274 ? -82.727 -35.175 103.600 1.00 54.31 274 ALA A C 1
ATOM 2118 O O . ALA A 1 274 ? -83.723 -35.063 104.313 1.00 54.31 274 ALA A O 1
ATOM 2119 N N . THR A 1 275 ? -82.813 -35.749 102.387 1.00 50.03 275 THR A N 1
ATOM 2120 C CA . THR A 1 275 ? -84.092 -36.176 101.774 1.00 50.03 275 THR A CA 1
ATOM 2121 C C . THR A 1 275 ? -83.991 -37.495 100.988 1.00 50.03 275 THR A C 1
ATOM 2123 O O . THR A 1 275 ? -83.350 -37.585 99.943 1.00 50.03 275 THR A O 1
ATOM 2126 N N . ALA A 1 276 ? -84.687 -38.538 101.453 1.00 48.75 276 ALA A N 1
ATOM 2127 C CA . ALA A 1 276 ? -84.802 -39.835 100.776 1.00 48.75 276 ALA A CA 1
ATOM 2128 C C . ALA A 1 276 ? -85.876 -39.816 99.659 1.00 48.75 276 ALA A C 1
ATOM 2130 O O . ALA A 1 276 ? -86.949 -40.394 99.822 1.00 48.75 276 ALA A O 1
ATOM 2131 N N . ALA A 1 277 ? -85.618 -39.136 98.531 1.00 47.06 277 ALA A N 1
ATOM 2132 C CA . ALA A 1 277 ? -86.571 -39.015 97.412 1.00 47.06 277 ALA A CA 1
ATOM 2133 C C . ALA A 1 277 ? -86.075 -39.620 96.072 1.00 47.06 277 ALA A C 1
ATOM 2135 O O . ALA A 1 277 ? -84.905 -39.523 95.702 1.00 47.06 277 ALA A O 1
ATOM 2136 N N . SER A 1 278 ? -87.018 -40.218 95.330 1.00 51.56 278 SER A N 1
ATOM 2137 C CA . SER A 1 278 ? -86.854 -41.267 94.300 1.00 51.56 278 SER A CA 1
ATOM 2138 C C . SER A 1 278 ? -86.371 -40.851 92.890 1.00 51.56 278 SER A C 1
ATOM 2140 O O . SER A 1 278 ? -86.226 -41.728 92.046 1.00 51.56 278 SER A O 1
ATOM 2142 N N . ASP A 1 279 ? -86.086 -39.574 92.604 1.00 55.28 279 ASP A N 1
ATOM 2143 C CA . ASP A 1 279 ? -85.759 -39.100 91.230 1.00 55.28 279 ASP A CA 1
ATOM 2144 C C . ASP A 1 279 ? -84.334 -38.519 91.074 1.00 55.28 279 ASP A C 1
ATOM 2146 O O . ASP A 1 279 ? -83.916 -38.025 90.023 1.00 55.28 279 ASP A O 1
ATOM 2150 N N . ALA A 1 280 ? -83.544 -38.566 92.146 1.00 54.19 280 ALA A N 1
ATOM 2151 C CA . ALA A 1 280 ? -82.207 -37.986 92.201 1.00 54.19 280 ALA A CA 1
ATOM 2152 C C . ALA A 1 280 ? -81.102 -38.720 91.397 1.00 54.19 280 ALA A C 1
ATOM 2154 O O . ALA A 1 280 ? -80.171 -38.022 90.974 1.00 54.19 280 ALA A O 1
ATOM 2155 N N . PRO A 1 281 ? -81.110 -40.058 91.177 1.00 59.75 281 PRO A N 1
ATOM 2156 C CA . PRO A 1 281 ? -80.012 -40.763 90.499 1.00 59.75 281 PRO A CA 1
ATOM 2157 C C . PRO A 1 281 ? -79.749 -40.255 89.078 1.00 59.75 281 PRO A C 1
ATOM 2159 O O . PRO A 1 281 ? -78.596 -40.003 88.732 1.00 59.75 281 PRO A O 1
ATOM 2162 N N . GLY A 1 282 ? -80.810 -40.012 88.298 1.00 64.44 282 GLY A N 1
ATOM 2163 C CA . GLY A 1 282 ? -80.708 -39.546 86.911 1.00 64.44 282 GLY A CA 1
ATOM 2164 C C . GLY A 1 282 ? -80.110 -38.143 86.782 1.00 64.44 282 GLY A C 1
ATOM 2165 O O . GLY A 1 282 ? -79.247 -37.917 85.940 1.00 64.44 282 GLY A O 1
ATOM 2166 N N . LYS A 1 283 ? -80.484 -37.205 87.667 1.00 64.50 283 LYS A N 1
ATOM 2167 C CA . LYS A 1 283 ? -79.932 -35.835 87.658 1.00 64.50 283 LYS A CA 1
ATOM 2168 C C . LYS A 1 283 ? -78.441 -35.790 87.996 1.00 64.50 283 LYS A C 1
ATOM 2170 O O . LYS A 1 283 ? -77.719 -34.975 87.431 1.00 64.50 283 LYS A O 1
ATOM 2175 N N . LEU A 1 284 ? -77.974 -36.656 88.895 1.00 65.50 284 LEU A N 1
ATOM 2176 C CA . LEU A 1 284 ? -76.561 -36.691 89.284 1.00 65.50 284 LEU A CA 1
ATOM 2177 C C . LEU A 1 284 ? -75.709 -37.475 88.281 1.00 65.50 284 LEU A C 1
ATOM 2179 O O . LEU A 1 284 ? -74.578 -37.084 88.021 1.00 65.50 284 LEU A O 1
ATOM 2183 N N . ALA A 1 285 ? -76.268 -38.516 87.657 1.00 71.38 285 ALA A N 1
ATOM 2184 C CA . ALA A 1 285 ? -75.647 -39.157 86.500 1.00 71.38 285 ALA A CA 1
ATOM 2185 C C . ALA A 1 285 ? -75.473 -38.158 85.340 1.00 71.38 285 ALA A C 1
ATOM 2187 O O . ALA A 1 285 ? -74.377 -38.043 84.804 1.00 71.38 285 ALA A O 1
ATOM 2188 N N . ALA A 1 286 ? -76.498 -37.348 85.043 1.00 72.38 286 ALA A N 1
ATOM 2189 C CA . ALA A 1 286 ? -76.417 -36.299 84.024 1.00 72.38 286 ALA A CA 1
ATOM 2190 C C . ALA A 1 286 ? -75.417 -35.176 84.376 1.00 72.38 286 ALA A C 1
ATOM 2192 O O . ALA A 1 286 ? -74.794 -34.603 83.484 1.00 72.38 286 ALA A O 1
ATOM 2193 N N . LEU A 1 287 ? -75.247 -34.841 85.662 1.00 70.25 287 LEU A N 1
ATOM 2194 C CA . LEU A 1 287 ? -74.216 -33.896 86.117 1.00 70.25 287 LEU A CA 1
ATOM 2195 C C . LEU A 1 287 ? -72.803 -34.468 85.955 1.00 70.25 287 LEU A C 1
ATOM 2197 O O . LEU A 1 287 ? -71.935 -33.764 85.446 1.00 70.25 287 LEU A O 1
ATOM 2201 N N . ARG A 1 288 ? -72.591 -35.739 86.313 1.00 75.38 288 ARG A N 1
ATOM 2202 C CA . ARG A 1 288 ? -71.302 -36.429 86.138 1.00 75.38 288 ARG A CA 1
ATOM 2203 C C . ARG A 1 288 ? -70.921 -36.602 84.676 1.00 75.38 288 ARG A C 1
ATOM 2205 O O . ARG A 1 288 ? -69.761 -36.445 84.320 1.00 75.38 288 ARG A O 1
ATOM 2212 N N . GLU A 1 289 ? -71.896 -36.873 83.816 1.00 77.38 289 GLU A N 1
ATOM 2213 C CA . GLU A 1 289 ? -71.674 -36.947 82.372 1.00 77.38 289 GLU A CA 1
ATOM 2214 C C . GLU A 1 289 ? -71.279 -35.575 81.799 1.00 77.38 289 GLU A C 1
ATOM 2216 O O . GLU A 1 289 ? -70.337 -35.476 81.013 1.00 77.38 289 GLU A O 1
ATOM 2221 N N . LYS A 1 290 ? -71.918 -34.491 82.267 1.00 74.94 290 LYS A N 1
ATOM 2222 C CA . LYS A 1 290 ? -71.512 -33.117 81.927 1.00 74.94 290 LYS A CA 1
ATOM 2223 C C . LYS A 1 290 ? -70.121 -32.761 82.456 1.00 74.94 290 LYS A C 1
ATOM 2225 O O . LYS A 1 290 ? -69.368 -32.124 81.730 1.00 74.94 290 LYS A O 1
ATOM 2230 N N . GLN A 1 291 ? -69.764 -33.169 83.674 1.00 74.44 291 GLN A N 1
ATOM 2231 C CA . GLN A 1 291 ? -68.416 -32.977 84.223 1.00 74.44 291 GLN A CA 1
ATOM 2232 C C . GLN A 1 291 ? -67.368 -33.702 83.382 1.00 74.44 291 GLN A C 1
ATOM 2234 O O . GLN A 1 291 ? -66.411 -33.071 82.953 1.00 74.44 291 GLN A O 1
ATOM 2239 N N . ALA A 1 292 ? -67.583 -34.981 83.067 1.00 76.94 292 ALA A N 1
ATOM 2240 C CA . ALA A 1 292 ? -66.661 -35.757 82.242 1.00 76.94 292 ALA A CA 1
ATOM 2241 C C . ALA A 1 292 ? -66.470 -35.137 80.844 1.00 76.94 292 ALA A C 1
ATOM 2243 O O . ALA A 1 292 ? -65.357 -35.118 80.318 1.00 76.94 292 ALA A O 1
ATOM 2244 N N . ALA A 1 293 ? -67.537 -34.585 80.253 1.00 78.19 293 ALA A N 1
ATOM 2245 C CA . ALA A 1 293 ? -67.453 -33.856 78.989 1.00 78.19 293 ALA A CA 1
ATOM 2246 C C . ALA A 1 293 ? -66.617 -32.568 79.113 1.00 78.19 293 ALA A C 1
ATOM 2248 O O . ALA A 1 293 ? -65.730 -32.336 78.291 1.00 78.19 293 ALA A O 1
ATOM 2249 N N . VAL A 1 294 ? -66.849 -31.767 80.160 1.00 73.94 294 VAL A N 1
ATOM 2250 C CA . VAL A 1 294 ? -66.096 -30.527 80.414 1.00 73.94 294 VAL A CA 1
ATOM 2251 C C . VAL A 1 294 ? -64.632 -30.818 80.755 1.00 73.94 294 VAL A C 1
ATOM 2253 O O . VAL A 1 294 ? -63.752 -30.118 80.268 1.00 73.94 294 VAL A O 1
ATOM 2256 N N . GLU A 1 295 ? -64.333 -31.862 81.531 1.00 74.88 295 GLU A N 1
ATOM 2257 C CA . GLU A 1 295 ? -62.959 -32.281 81.847 1.00 74.88 295 GLU A CA 1
ATOM 2258 C C . GLU A 1 295 ? -62.191 -32.713 80.602 1.00 74.88 295 GLU A C 1
ATOM 2260 O O . GLU A 1 295 ? -61.020 -32.356 80.441 1.00 74.88 295 GLU A O 1
ATOM 2265 N N . LYS A 1 296 ? -62.855 -33.432 79.692 1.00 80.06 296 LYS A N 1
ATOM 2266 C CA . LYS A 1 296 ? -62.270 -33.806 78.405 1.00 80.06 296 LYS A CA 1
ATOM 2267 C C . LYS A 1 296 ? -61.965 -32.572 77.551 1.00 80.06 296 LYS A C 1
ATOM 2269 O O . LYS A 1 296 ? -60.849 -32.457 77.047 1.00 80.06 296 LYS A O 1
ATOM 2274 N N . GLU A 1 297 ? -62.896 -31.622 77.444 1.00 77.56 297 GLU A N 1
ATOM 2275 C CA . GLU A 1 297 ? -62.642 -30.343 76.759 1.00 77.56 297 GLU A CA 1
ATOM 2276 C C . GLU A 1 297 ? -61.480 -29.568 77.398 1.00 77.56 297 GLU A C 1
ATOM 2278 O O . GLU A 1 297 ? -60.663 -28.972 76.697 1.00 77.56 297 GLU A O 1
ATOM 2283 N N . LEU A 1 298 ? -61.356 -29.603 78.726 1.00 74.44 298 LEU A N 1
ATOM 2284 C CA . LEU A 1 298 ? -60.282 -28.936 79.464 1.00 74.44 298 LEU A CA 1
ATOM 2285 C C . LEU A 1 298 ? -58.912 -29.560 79.170 1.00 74.44 298 LEU A C 1
ATOM 2287 O O . LEU A 1 298 ? -57.938 -28.833 78.970 1.00 74.44 298 LEU A O 1
ATOM 2291 N N . GLN A 1 299 ? -58.837 -30.892 79.091 1.00 78.19 299 GLN A N 1
ATOM 2292 C CA . GLN A 1 299 ? -57.623 -31.603 78.684 1.00 78.19 299 GLN A CA 1
ATOM 2293 C C . GLN A 1 299 ? -57.236 -31.283 77.235 1.00 78.19 299 GLN A C 1
ATOM 2295 O O . GLN A 1 299 ? -56.062 -31.030 76.954 1.00 78.19 299 GLN A O 1
ATOM 2300 N N . GLU A 1 300 ? -58.208 -31.235 76.323 1.00 80.88 300 GLU A N 1
ATOM 2301 C CA . GLU A 1 300 ? -57.976 -30.890 74.917 1.00 80.88 300 GLU A CA 1
ATOM 2302 C C . GLU A 1 300 ? -57.509 -29.433 74.755 1.00 80.88 300 GLU A C 1
ATOM 2304 O O . GLU A 1 300 ? -56.538 -29.168 74.038 1.00 80.88 300 GLU A O 1
ATOM 2309 N N . LEU A 1 301 ? -58.120 -28.489 75.478 1.00 77.62 301 LEU A N 1
ATOM 2310 C CA . LEU A 1 301 ? -57.712 -27.080 75.497 1.00 77.62 301 LEU A CA 1
ATOM 2311 C C . LEU A 1 301 ? -56.324 -26.883 76.123 1.00 77.62 301 LEU A C 1
ATOM 2313 O O . LEU A 1 301 ? -55.525 -26.107 75.596 1.00 77.62 301 LEU A O 1
ATOM 2317 N N . ALA A 1 302 ? -56.005 -27.597 77.207 1.00 74.38 302 ALA A N 1
ATOM 2318 C CA . ALA A 1 302 ? -54.687 -27.550 77.842 1.00 74.38 302 ALA A CA 1
ATOM 2319 C C . ALA A 1 302 ? -53.590 -28.094 76.913 1.00 74.38 302 ALA A C 1
ATOM 2321 O O . ALA A 1 302 ? -52.538 -27.467 76.757 1.00 74.38 302 ALA A O 1
ATOM 2322 N N . ALA A 1 303 ? -53.854 -29.214 76.232 1.00 77.62 303 ALA A N 1
ATOM 2323 C CA . ALA A 1 303 ? -52.947 -29.774 75.235 1.00 77.62 303 ALA A CA 1
ATOM 2324 C C . ALA A 1 303 ? -52.776 -28.837 74.025 1.00 77.62 303 ALA A C 1
ATOM 2326 O O . ALA A 1 303 ? -51.664 -28.676 73.517 1.00 77.62 303 ALA A O 1
ATOM 2327 N N . GLY A 1 304 ? -53.858 -28.191 73.578 1.00 78.62 304 GLY A N 1
ATOM 2328 C CA . GLY A 1 304 ? -53.829 -27.187 72.514 1.00 78.62 304 GLY A CA 1
ATOM 2329 C C . GLY A 1 304 ? -52.983 -25.965 72.877 1.00 78.62 304 GLY A C 1
ATOM 2330 O O . GLY A 1 304 ? -52.126 -25.558 72.092 1.00 78.62 304 GLY A O 1
ATOM 2331 N N . LYS A 1 305 ? -53.160 -25.425 74.090 1.00 76.50 305 LYS A N 1
ATOM 2332 C CA . LYS A 1 305 ? -52.373 -24.296 74.604 1.00 76.50 305 LYS A CA 1
ATOM 2333 C C . LYS A 1 305 ? -50.882 -24.636 74.701 1.00 76.50 305 LYS A C 1
ATOM 2335 O O . LYS A 1 305 ? -50.065 -23.872 74.203 1.00 76.50 305 LYS A O 1
ATOM 2340 N N . GLY A 1 306 ? -50.528 -25.812 75.230 1.00 74.69 306 GLY A N 1
ATOM 2341 C CA . GLY A 1 306 ? -49.127 -26.242 75.331 1.00 74.69 306 GLY A CA 1
ATOM 2342 C C . GLY A 1 306 ? -48.420 -26.370 73.974 1.00 74.69 306 GLY A C 1
ATOM 2343 O O . GLY A 1 306 ? -47.249 -26.015 73.849 1.00 74.69 306 GLY A O 1
ATOM 2344 N N . LYS A 1 307 ? -49.133 -26.815 72.929 1.00 78.75 307 LYS A N 1
ATOM 2345 C CA . LYS A 1 307 ? -48.594 -26.855 71.557 1.00 78.75 307 LYS A CA 1
ATOM 2346 C C . LYS A 1 307 ? -48.363 -25.455 70.980 1.00 78.75 307 LYS A C 1
ATOM 2348 O O . LYS A 1 307 ? -47.362 -25.244 70.301 1.00 78.75 307 LYS A O 1
ATOM 2353 N N . LEU A 1 308 ? -49.264 -24.511 71.255 1.00 76.00 308 LEU A N 1
ATOM 2354 C CA . LEU A 1 308 ? -49.136 -23.110 70.836 1.00 76.00 308 LEU A CA 1
ATOM 2355 C C . LEU A 1 308 ? -47.983 -22.395 71.556 1.00 76.00 308 LEU A C 1
ATOM 2357 O O . LEU A 1 308 ? -47.196 -21.716 70.900 1.00 76.00 308 LEU A O 1
ATOM 2361 N N . ASP A 1 309 ? -47.835 -22.600 72.866 1.00 72.62 309 ASP A N 1
ATOM 2362 C CA . ASP A 1 309 ? -46.725 -22.054 73.660 1.00 72.62 309 ASP A CA 1
ATOM 2363 C C . ASP A 1 309 ? -45.363 -22.567 73.158 1.00 72.62 309 ASP A C 1
ATOM 2365 O O . ASP A 1 309 ? -44.419 -21.792 72.987 1.00 72.62 309 ASP A O 1
ATOM 2369 N N . ALA A 1 310 ? -45.264 -23.864 72.841 1.00 74.19 310 ALA A N 1
ATOM 2370 C CA . ALA A 1 310 ? -44.049 -24.448 72.273 1.00 74.19 310 ALA A CA 1
ATOM 2371 C C . ALA A 1 310 ? -43.718 -23.885 70.877 1.00 74.19 310 ALA A C 1
ATOM 2373 O O . ALA A 1 310 ? -42.551 -23.631 70.576 1.00 74.19 310 ALA A O 1
ATOM 2374 N N . ALA A 1 311 ? -44.733 -23.653 70.037 1.00 73.50 311 ALA A N 1
ATOM 2375 C CA . ALA A 1 311 ? -44.556 -23.065 68.710 1.00 73.50 311 ALA A CA 1
ATOM 2376 C C . ALA A 1 311 ? -44.099 -21.593 68.771 1.00 73.50 311 ALA A C 1
ATOM 2378 O O . ALA A 1 311 ? -43.253 -21.179 67.979 1.00 73.50 311 ALA A O 1
ATOM 2379 N N . LEU A 1 312 ? -44.606 -20.816 69.734 1.00 69.44 312 LEU A N 1
ATOM 2380 C CA . LEU A 1 312 ? -44.180 -19.431 69.971 1.00 69.44 312 LEU A CA 1
ATOM 2381 C C . LEU A 1 312 ? -42.732 -19.349 70.482 1.00 69.44 312 LEU A C 1
ATOM 2383 O O . LEU A 1 312 ? -41.968 -18.506 70.021 1.00 69.44 312 LEU A O 1
ATOM 2387 N N . ALA A 1 313 ? -42.323 -20.253 71.378 1.00 69.56 313 ALA A N 1
ATOM 2388 C CA . ALA A 1 313 ? -40.957 -20.286 71.905 1.00 69.56 313 ALA A CA 1
ATOM 2389 C C . ALA A 1 313 ? -39.903 -20.695 70.857 1.00 69.56 313 ALA A C 1
ATOM 2391 O O . ALA A 1 313 ? -38.754 -20.258 70.940 1.00 69.56 313 ALA A O 1
ATOM 2392 N N . ALA A 1 314 ? -40.280 -21.522 69.877 1.00 64.38 314 ALA A N 1
ATOM 2393 C CA . ALA A 1 314 ? -39.398 -21.933 68.786 1.00 64.38 314 ALA A CA 1
ATOM 2394 C C . ALA A 1 314 ? -39.152 -20.802 67.771 1.00 64.38 314 ALA A C 1
ATOM 2396 O O . ALA A 1 314 ? -38.021 -20.617 67.334 1.00 64.38 314 ALA A O 1
ATOM 2397 N N . ASN A 1 315 ? -40.175 -19.996 67.464 1.00 57.50 315 ASN A N 1
ATOM 2398 C CA . ASN A 1 315 ? -40.072 -18.876 66.518 1.00 57.50 315 ASN A CA 1
ATOM 2399 C C . ASN A 1 315 ? -39.312 -17.647 67.056 1.00 57.50 315 ASN A C 1
ATOM 2401 O O . ASN A 1 315 ? -39.030 -16.737 66.286 1.00 57.50 315 ASN A O 1
ATOM 2405 N N . GLY A 1 316 ? -39.003 -17.584 68.355 1.00 50.12 316 GLY A N 1
ATOM 2406 C CA . GLY A 1 316 ? -38.253 -16.475 68.961 1.00 50.12 316 GLY A CA 1
ATOM 2407 C C . GLY A 1 316 ? -36.731 -16.670 69.021 1.00 50.12 316 GLY A C 1
ATOM 2408 O O . GLY A 1 316 ? -36.054 -15.844 69.630 1.00 50.12 316 GLY A O 1
ATOM 2409 N N . ARG A 1 317 ? -36.188 -17.775 68.481 1.00 44.09 317 ARG A N 1
ATOM 2410 C CA . ARG A 1 317 ? -34.757 -18.144 68.570 1.00 44.09 317 ARG A CA 1
ATOM 2411 C C . ARG A 1 317 ? -34.004 -18.195 67.230 1.00 44.09 317 ARG A C 1
ATOM 2413 O O . ARG A 1 317 ? -32.813 -18.495 67.257 1.00 44.09 317 ARG A O 1
ATOM 2420 N N . GLU A 1 318 ? -34.657 -17.897 66.109 1.00 36.34 318 GLU A N 1
ATOM 2421 C CA . GLU A 1 318 ? -34.042 -17.757 64.771 1.00 36.34 318 GLU A CA 1
ATOM 2422 C C . GLU A 1 318 ? -34.029 -16.292 64.321 1.00 36.34 318 GLU A C 1
ATOM 2424 O O . GLU A 1 318 ? -33.033 -15.891 63.679 1.00 36.34 318 GLU A O 1
#

Foldseek 3Di:
DDDDPDDDDDDDDVVPCPVLVVLLVLCQQANQVSDPDGPCVNDDPPDQDKDKDWDWDDDPNWIKIKIWIHHPVDIWIWIATVPRTPAIGNHRSNCCSCCPGVVHHSVLCCLVPPPDDCVVVVLVVDPPVVNVVSVCSNVVVVVVVVVVVVVVVVVVVVVVVVVVVQQVCADPVRHRVVVVVVVVVVVVVVVVVVVVVVVVVVVVVVVVVVVVVVVVVVVVVVVVVVVVVVVVLVVVLVVLVVVLVVLVVVLVVLVVVLVVLVVVLVVLVVVVVVDPDDPSPVVSVVSVVVNVVSVVVNVVSVVVSVVSVVVSVVSVPD

Secondary structure (DSSP, 8-state):
----SS-------TTSSHHHHHHHHHHHHH-GGGSSS-GGGTSPTT--SPEEEEEEEEETTEEEEEEEEEETTEEEEEEEETTEEEEESHHHHHHHIIIIIS---HHHHHHHH---TTHHHHHHHS-HHHHHHHHHHHTTHHHHHHHHHHHHHHHHHHHHHHHHHHHT-B-TTSSBHHHHHHHHHHHHHHHHHHHHHHHHHHHHHHHHHHHHHHHHHHHHHHHHHHHHHHHHHHHHHHHHHHHHHHHHHHHHHHHHHHHHHHHHHHHHHHHHHH---TTHHHHHHHHHHHHHHHHHHHHHHHHHHHHHHHHHHHHT--

Radius of gyration: 68.06 Å; chains: 1; bounding box: 129×75×170 Å

Sequence (318 aa):
MEFPDGVLGIVGHNGAGKSSLLEAVAWALYGTPAVRTRAEAVATIGASDPCRVRLEFDLGGEAFRLERVLKPSSTTAELARGDELLAEGAREVADYVAERLLRMDYQTFYASIFTRQGELDKFVSMSSEPRRQAVERLLRISDVREAGQRARQQKRDLGNRLEGLRSQLVARDGEPLQPRLAAELAALQERSAALGKAGEPLEAARETAAKQDAQALKAWEQTEANAEKYRTAEKRHDAAQSALKLAGERLQNAQKTLDDSYKKEKEAAELRSATAASDAPGKLAALREKQAAVEKELQELAAGKGKLDAALAANGRE

pLDDT: mean 80.82, std 12.55, range [36.34, 97.62]